Protein AF-A0AAD6V2Z7-F1 (afdb_monomer)

Radius of gyration: 28.0 Å; Cα contacts (8 Å, |Δi|>4): 271; chains: 1; bounding box: 60×26×87 Å

Mean predicted aligned error: 8.35 Å

Nearest PDB structures (foldseek):
  6t8m-assembly3_C  TM=5.974E-01  e=1.210E+00  Dictyostelium discoideum
  6t8m-assembly2_B  TM=5.665E-01  e=1.878E+00  Dictyostelium discoideum
  7yrs-assembly6_F  TM=4.239E-01  e=2.000E+00  Lacticaseibacillus rhamnosus
  7cz6-assembly1_C  TM=3.320E-01  e=7.326E-01  Omono River virus
  6p1g-assembly2_B  TM=2.484E-01  e=2.129E+00  Methylosinus trichosporium OB3b

Foldseek 3Di:
DPPQQDWDAPVQFAPVA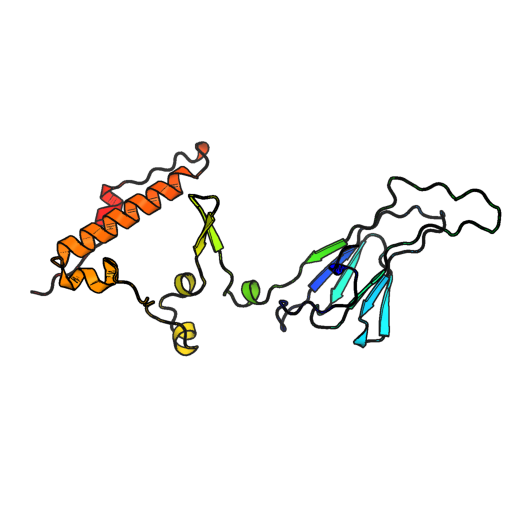WKKKFKAFDADPPQQKAFKWKDQPVVRDIDGRYGGDMDTHHSRGTIHMDHIGGHDADVPHDRRDDDPRGDIDMDMDGHGNCVVVVQDKDQQAADPPRDGPIDGVLNVCQCPPVVVVVVRDNDDDDPDDDLQPCVVVPDPPVVSVQVVLVVVLVVVVVRVVRDDVVVVDDDDSVVSSVVDDDDDDD

Solvent-accessible surface area (backbone atoms only — not comparable to full-atom values): 12364 Å² total; per-residue (Å²): 126,66,78,84,32,44,83,45,58,41,84,56,46,28,92,92,52,58,24,38,39,43,25,55,29,43,68,65,80,93,64,58,56,44,66,19,37,40,30,41,59,85,74,75,44,73,44,77,46,42,62,76,35,75,46,80,43,56,43,74,46,47,24,28,45,48,73,59,40,77,50,79,57,56,95,91,52,77,70,71,84,80,59,90,73,55,43,87,40,73,48,76,51,69,46,45,31,42,60,77,72,67,53,44,69,42,74,76,43,83,38,84,90,89,37,65,42,62,47,45,36,67,66,78,48,50,72,38,64,75,47,37,76,72,70,44,63,68,66,86,83,70,100,62,90,41,66,85,75,52,21,72,81,79,36,57,70,68,58,37,51,53,51,52,52,52,54,49,51,54,52,50,51,61,52,58,72,71,51,67,76,90,68,71,80,78,84,59,66,68,64,57,56,67,73,60,84,80,87,79,85,130

Sequence (202 aa):
MGFFGRAHTDDNDDPAHFSHMSANSDLPEGAGYTPGYFFILQLGVFIVLDRHTSINFSGLRRHGGTPPLCPPTADGSERPPLYKFAVRFVIIHYPPRRMMNGTARWSLAAMPNNRAFIFPPEVLHAGVTNRIEKGWPAKTVCKRATFVREGELMMDPGSQVTFLVRCLLLLCHFFMLQLPSAYEMRLDPDLFLQAFTMKLGG

Organism: NCBI:txid153505

Secondary structure (DSSP, 8-state):
--GGGSSB--TTB-TTS-EEEEE--B--TTTTPBPEEEEEGGGTEEEEE-TTEEEEE-TTS-EEEE--BPPPPPTTSPPPPPPTT-B--EEEE--BHHHHTT---EEEEEETTTEEEEE-HHHHTTT-HHHHHTT--SS---SS--TTTTGGGTS-HHHHHHHHHHHHHHHHHHHHTTS-GGG-----HHHHHHT-------

pLDDT: mean 89.52, std 9.04, range [41.84, 97.38]

Structure (mmCIF, N/CA/C/O backbone):
data_AF-A0AAD6V2Z7-F1
#
_entry.id   AF-A0AAD6V2Z7-F1
#
loop_
_atom_site.group_PDB
_atom_site.id
_atom_site.type_symbol
_atom_site.label_atom_id
_atom_site.label_alt_id
_atom_site.label_comp_id
_atom_site.label_asym_id
_atom_site.label_entity_id
_atom_site.label_seq_id
_atom_site.pdbx_PDB_ins_code
_atom_site.Cartn_x
_atom_site.Cartn_y
_atom_site.Cartn_z
_atom_site.occupancy
_atom_site.B_iso_or_equiv
_atom_site.auth_seq_id
_atom_site.auth_comp_id
_atom_site.auth_asym_id
_atom_site.auth_atom_id
_atom_site.pdbx_PDB_model_num
ATOM 1 N N . MET A 1 1 ? -12.762 8.694 20.026 1.00 54.44 1 MET A N 1
ATOM 2 C CA . MET A 1 1 ? -13.187 8.143 18.718 1.00 54.44 1 MET A CA 1
ATOM 3 C C . MET A 1 1 ? -13.033 9.232 17.672 1.00 54.44 1 MET A C 1
ATOM 5 O O . MET A 1 1 ? -13.589 10.305 17.865 1.00 54.44 1 MET A O 1
ATOM 9 N N . GLY A 1 2 ? -12.234 8.994 16.630 1.00 64.81 2 GLY A N 1
ATOM 10 C CA . GLY A 1 2 ? -12.127 9.902 15.483 1.00 64.81 2 GLY A CA 1
ATOM 11 C C . GLY A 1 2 ? -13.302 9.738 14.511 1.00 64.81 2 GLY A C 1
ATOM 12 O O . GLY A 1 2 ? -14.346 9.199 14.877 1.00 64.81 2 GLY A O 1
ATOM 13 N N . PHE A 1 3 ? -13.111 10.162 13.260 1.00 73.56 3 PHE A N 1
ATOM 14 C CA . PHE A 1 3 ? -14.090 10.031 12.170 1.00 73.56 3 PHE A CA 1
ATOM 15 C C . PHE A 1 3 ? -14.707 8.621 12.065 1.00 73.56 3 PHE A C 1
ATOM 17 O O . PHE A 1 3 ? -15.927 8.506 12.004 1.00 73.56 3 PHE A O 1
ATOM 24 N N . PHE A 1 4 ? -13.888 7.570 12.190 1.00 73.00 4 PHE A N 1
ATOM 25 C CA . PHE A 1 4 ? -14.287 6.154 12.104 1.00 73.00 4 PHE A CA 1
ATOM 26 C C . PHE A 1 4 ? -15.317 5.689 13.147 1.00 73.00 4 PHE A C 1
ATOM 28 O O . PHE A 1 4 ? -15.907 4.625 13.013 1.00 73.00 4 PHE A O 1
ATOM 35 N N . GLY A 1 5 ? -15.539 6.453 14.218 1.00 79.56 5 GLY A N 1
ATOM 36 C CA . GLY A 1 5 ? -16.582 6.129 15.191 1.00 79.56 5 GLY A CA 1
ATOM 37 C C . GLY A 1 5 ? -17.982 6.585 14.778 1.00 79.56 5 GLY A C 1
ATOM 38 O O . GLY A 1 5 ? -18.970 6.106 15.327 1.00 79.56 5 GLY A O 1
ATOM 39 N N . ARG A 1 6 ? -18.078 7.540 13.846 1.00 89.56 6 ARG A N 1
ATOM 40 C CA . ARG A 1 6 ? -19.342 8.161 13.431 1.00 89.56 6 ARG A CA 1
ATOM 41 C C . ARG A 1 6 ? -20.097 7.265 12.448 1.00 89.56 6 ARG A C 1
ATOM 43 O O . ARG A 1 6 ? -19.574 6.267 11.976 1.00 89.56 6 ARG A O 1
ATOM 50 N N . ALA A 1 7 ? -21.331 7.638 12.123 1.00 94.25 7 ALA A N 1
ATOM 51 C CA . ALA A 1 7 ? -22.103 6.977 11.075 1.00 94.25 7 ALA A CA 1
ATOM 52 C C . ALA A 1 7 ? -21.496 7.249 9.683 1.00 94.25 7 ALA A C 1
ATOM 54 O O . ALA A 1 7 ? -21.549 8.393 9.226 1.00 94.25 7 ALA A O 1
ATOM 55 N N . HIS A 1 8 ? -20.976 6.226 9.003 1.00 95.06 8 HIS A N 1
ATOM 56 C CA . HIS A 1 8 ? -20.317 6.336 7.693 1.00 95.06 8 HIS A CA 1
ATOM 57 C C . HIS A 1 8 ? -20.460 5.055 6.851 1.00 95.06 8 HIS A C 1
ATOM 59 O O . HIS A 1 8 ? -21.098 4.090 7.279 1.00 95.06 8 HIS A O 1
ATOM 65 N N . THR A 1 9 ? -19.915 5.098 5.636 1.00 95.25 9 THR A N 1
ATOM 66 C CA . THR A 1 9 ? -19.712 3.973 4.716 1.00 95.25 9 THR A CA 1
ATOM 67 C C . THR A 1 9 ? -18.239 3.930 4.319 1.00 95.25 9 THR A C 1
ATOM 69 O O . THR A 1 9 ? -17.609 4.976 4.141 1.00 95.25 9 THR A O 1
ATOM 72 N N . ASP A 1 10 ? -17.690 2.729 4.168 1.00 94.44 10 ASP A N 1
ATOM 73 C CA . ASP A 1 10 ? -16.323 2.524 3.693 1.00 94.44 10 ASP A CA 1
ATOM 74 C C . ASP A 1 10 ? -16.320 2.421 2.165 1.00 94.44 10 ASP A C 1
ATOM 76 O O . ASP A 1 10 ? -16.178 1.348 1.587 1.00 94.44 10 ASP A O 1
ATOM 80 N N . ASP A 1 11 ? -16.493 3.553 1.478 1.00 94.56 11 ASP A N 1
ATOM 81 C CA . ASP A 1 11 ? -16.712 3.613 0.017 1.00 94.56 11 ASP A CA 1
ATOM 82 C C . ASP A 1 11 ? -15.558 3.042 -0.835 1.00 94.56 11 ASP A C 1
ATOM 84 O O . ASP A 1 11 ? -15.667 2.889 -2.057 1.00 94.56 11 ASP A O 1
ATOM 88 N N . ASN A 1 12 ? -14.418 2.761 -0.204 1.00 94.06 12 ASN A N 1
ATOM 89 C CA . ASN A 1 12 ? -13.253 2.170 -0.846 1.00 94.06 12 ASN A CA 1
ATOM 90 C C . ASN A 1 12 ? -13.145 0.656 -0.652 1.00 94.06 12 ASN A C 1
ATOM 92 O O . ASN A 1 12 ? -12.226 0.079 -1.238 1.00 94.06 12 ASN A O 1
ATOM 96 N N . ASP A 1 13 ? -14.045 0.027 0.102 1.00 95.38 13 ASP A N 1
ATOM 97 C CA . ASP A 1 13 ? -14.103 -1.426 0.241 1.00 95.38 13 ASP A CA 1
ATOM 98 C C . ASP A 1 13 ? -14.494 -2.095 -1.080 1.00 95.38 13 ASP A C 1
ATOM 100 O O . ASP A 1 13 ? -15.213 -1.545 -1.922 1.00 95.38 13 ASP A O 1
ATOM 104 N N . ASP A 1 14 ? -13.976 -3.299 -1.287 1.00 95.00 14 ASP A N 1
ATOM 105 C CA . ASP A 1 14 ? -14.357 -4.134 -2.412 1.00 95.00 14 ASP A CA 1
ATOM 106 C C . ASP A 1 14 ? -15.759 -4.739 -2.198 1.00 95.00 14 ASP A C 1
ATOM 108 O O . ASP A 1 14 ? -16.006 -5.339 -1.151 1.00 95.00 14 ASP A O 1
ATOM 112 N N . PRO A 1 15 ? -16.681 -4.646 -3.176 1.00 94.06 15 PRO A N 1
ATOM 113 C CA . PRO A 1 15 ? -18.054 -5.125 -3.008 1.00 94.06 15 PRO A CA 1
ATOM 114 C C . PRO A 1 15 ? -18.184 -6.647 -2.886 1.00 94.06 15 PRO A C 1
ATOM 116 O O . PRO A 1 15 ? -19.235 -7.123 -2.461 1.00 94.06 15 PRO A O 1
ATOM 119 N N . ALA A 1 16 ? -17.157 -7.414 -3.264 1.00 94.44 16 ALA A N 1
ATOM 120 C CA . ALA A 1 16 ? -17.163 -8.869 -3.151 1.00 94.44 16 ALA A CA 1
ATOM 121 C C . ALA A 1 16 ? -16.566 -9.378 -1.826 1.00 94.44 16 ALA A C 1
ATOM 123 O O . ALA A 1 16 ? -16.468 -10.588 -1.632 1.00 94.44 16 ALA A O 1
ATOM 124 N N . HIS A 1 17 ? -16.162 -8.482 -0.919 1.00 93.94 17 HIS A N 1
ATOM 125 C CA . HIS A 1 17 ? -15.449 -8.833 0.306 1.00 93.94 17 HIS A CA 1
ATOM 126 C C . HIS A 1 17 ? -16.091 -8.202 1.546 1.00 93.94 17 HIS A C 1
ATOM 128 O O . HIS A 1 17 ? -16.833 -7.224 1.469 1.00 93.94 17 HIS A O 1
ATOM 134 N N . PHE A 1 18 ? -15.798 -8.781 2.711 1.00 96.00 18 PHE A N 1
ATOM 135 C CA . PHE A 1 18 ? -16.256 -8.272 3.999 1.00 96.00 18 PHE A CA 1
ATOM 136 C C . PHE A 1 18 ? -15.114 -7.614 4.766 1.00 96.00 18 PHE A C 1
ATOM 138 O O . PHE A 1 18 ? -13.972 -8.070 4.720 1.00 96.00 18 PHE A O 1
ATOM 145 N N . SER A 1 19 ? -15.467 -6.570 5.505 1.00 96.50 19 SER A N 1
ATOM 146 C CA . SER A 1 19 ? -14.643 -6.013 6.564 1.00 96.50 19 SER A CA 1
ATOM 147 C C . SER A 1 19 ? -14.792 -6.864 7.824 1.00 96.50 19 SER A C 1
ATOM 149 O O . SER A 1 19 ? -15.869 -7.383 8.137 1.00 96.50 19 SER A O 1
ATOM 151 N N . HIS A 1 20 ? -13.697 -7.007 8.561 1.00 96.75 20 HIS A N 1
ATOM 152 C CA . HIS A 1 20 ? -13.639 -7.757 9.809 1.00 96.75 20 HIS A CA 1
ATOM 153 C C . HIS A 1 20 ? -13.238 -6.840 10.958 1.00 96.75 20 HIS A C 1
ATOM 155 O O . HIS A 1 20 ? -12.234 -6.135 10.883 1.00 96.75 20 HIS A O 1
ATOM 161 N N . MET A 1 21 ? -14.019 -6.864 12.034 1.00 96.12 21 MET A N 1
ATOM 162 C CA . MET A 1 21 ? -13.709 -6.202 13.294 1.00 96.12 21 MET A CA 1
ATOM 163 C C . MET A 1 21 ? -13.353 -7.243 14.354 1.00 96.12 21 MET A C 1
ATOM 165 O O . MET A 1 21 ? -14.092 -8.205 14.569 1.00 96.12 21 MET A O 1
ATOM 169 N N . SER A 1 22 ? -12.255 -7.001 15.066 1.00 95.94 22 SER A N 1
ATOM 170 C CA . SER A 1 22 ? -11.912 -7.682 16.314 1.00 95.94 22 SER A CA 1
ATOM 171 C C . SER A 1 22 ? -11.909 -6.664 17.447 1.00 95.94 22 SER A C 1
ATOM 173 O O . SER A 1 22 ? -11.100 -5.734 17.442 1.00 95.94 22 SER A O 1
ATOM 175 N N . ALA A 1 23 ? -12.827 -6.806 18.400 1.00 94.25 23 ALA A N 1
ATOM 176 C CA . ALA A 1 23 ? -12.886 -5.985 19.599 1.00 94.25 23 ALA A CA 1
ATOM 177 C C . ALA A 1 23 ? -12.257 -6.736 20.775 1.00 94.25 23 ALA A C 1
ATOM 179 O O . ALA A 1 23 ? -12.639 -7.855 21.102 1.00 94.25 23 ALA A O 1
ATOM 180 N N . ASN A 1 24 ? -11.281 -6.102 21.415 1.00 92.50 24 ASN A N 1
ATOM 181 C CA . ASN A 1 24 ? -10.588 -6.617 22.594 1.00 92.50 24 ASN A CA 1
ATOM 182 C C . ASN A 1 24 ? -10.493 -5.497 23.631 1.00 92.50 24 ASN A C 1
ATOM 184 O O . ASN A 1 24 ? -9.408 -5.098 24.044 1.00 92.50 24 ASN A O 1
ATOM 188 N N . SER A 1 25 ? -11.649 -4.931 23.977 1.00 88.56 25 SER A N 1
ATOM 189 C CA . SER A 1 25 ? -11.747 -3.937 25.043 1.00 88.56 25 SER A CA 1
ATOM 190 C C . SER A 1 25 ? -11.404 -4.574 26.390 1.00 88.56 25 SER A C 1
ATOM 192 O O . SER A 1 25 ? -11.714 -5.740 26.633 1.00 88.56 25 SER A O 1
ATOM 194 N N . ASP A 1 26 ? -10.787 -3.790 27.266 1.00 90.94 26 ASP A N 1
ATOM 195 C CA . ASP A 1 26 ? -10.560 -4.154 28.658 1.00 90.94 26 ASP A CA 1
ATOM 196 C C . ASP A 1 26 ? -11.368 -3.191 29.521 1.00 90.94 26 ASP A C 1
ATOM 198 O O . ASP A 1 26 ? -10.994 -2.030 29.682 1.00 90.94 26 ASP A O 1
ATOM 202 N N . LEU A 1 27 ? -12.539 -3.638 29.974 1.00 90.56 27 LEU A N 1
ATOM 203 C CA . LEU A 1 27 ? -13.423 -2.865 30.839 1.00 90.56 27 LEU A CA 1
ATOM 204 C C . LEU A 1 27 ? -13.510 -3.573 32.196 1.00 90.56 27 LEU A C 1
ATOM 206 O O . LEU A 1 27 ? -13.628 -4.796 32.222 1.00 90.56 27 LEU A O 1
ATOM 210 N N . PRO A 1 28 ? -13.463 -2.840 33.322 1.00 88.00 28 PRO A N 1
ATOM 211 C CA . PRO A 1 28 ? -13.508 -3.461 34.638 1.00 88.00 28 PRO A CA 1
ATOM 212 C C . PRO A 1 28 ? -14.858 -4.148 34.872 1.00 88.00 28 PRO A C 1
ATOM 214 O O . PRO A 1 28 ? -15.911 -3.500 34.871 1.00 88.00 28 PRO A O 1
ATOM 217 N N . GLU A 1 29 ? -14.815 -5.458 35.098 1.00 84.94 29 GLU A N 1
ATOM 218 C CA . GLU A 1 29 ? -15.991 -6.261 35.425 1.00 84.94 29 GLU A CA 1
ATOM 219 C C . GLU A 1 29 ? -16.615 -5.799 36.749 1.00 84.94 29 GLU A C 1
ATOM 221 O O . GLU A 1 29 ? -15.920 -5.423 37.693 1.00 84.94 29 GLU A O 1
ATOM 226 N N . GLY A 1 30 ? -17.948 -5.780 36.817 1.00 83.38 30 GLY A N 1
ATOM 227 C CA . GLY A 1 30 ? -18.687 -5.394 38.026 1.00 83.38 30 GLY A CA 1
ATOM 228 C C . GLY A 1 30 ? -18.624 -3.906 38.402 1.00 83.38 30 GLY A C 1
ATOM 229 O O . GLY A 1 30 ? -19.367 -3.479 39.278 1.00 83.38 30 GLY A O 1
ATOM 230 N N . ALA A 1 31 ? -17.813 -3.089 37.722 1.00 85.12 31 ALA A N 1
ATOM 231 C CA . ALA A 1 31 ? -17.691 -1.659 38.013 1.00 85.12 31 ALA A CA 1
ATOM 232 C C . ALA A 1 31 ? -18.781 -0.790 37.361 1.00 85.12 31 ALA A C 1
ATOM 234 O O . ALA A 1 31 ? -18.766 0.422 37.539 1.00 85.12 31 ALA A O 1
ATOM 235 N N . GLY A 1 32 ? -19.708 -1.375 36.592 1.00 86.50 32 GLY A N 1
ATOM 236 C CA . GLY A 1 32 ? -20.843 -0.661 35.988 1.00 86.50 32 GLY A CA 1
ATOM 237 C C . GLY A 1 32 ? -20.527 0.114 34.702 1.00 86.50 32 GLY A C 1
ATOM 238 O O . GLY A 1 32 ? -21.277 1.016 34.330 1.00 86.50 32 GLY A O 1
ATOM 239 N N . TYR A 1 33 ? -19.417 -0.193 34.021 1.00 89.00 33 TYR A N 1
ATOM 240 C CA . TYR A 1 33 ? -19.110 0.409 32.720 1.00 89.00 33 TYR A CA 1
ATOM 241 C C . TYR A 1 33 ? -20.124 -0.058 31.673 1.00 89.00 33 TYR A C 1
ATOM 243 O O . TYR A 1 33 ? -20.412 -1.247 31.559 1.00 89.00 33 TYR A O 1
ATOM 251 N N . THR A 1 34 ? -20.636 0.875 30.870 1.00 90.62 34 THR A N 1
ATOM 252 C CA . THR A 1 34 ? -21.444 0.517 29.697 1.00 90.62 34 THR A CA 1
ATOM 253 C C . THR A 1 34 ? -20.498 0.150 28.552 1.00 90.62 34 THR A C 1
ATOM 255 O O . THR A 1 34 ? -19.588 0.937 28.264 1.00 90.62 34 THR A O 1
ATOM 258 N N . PRO A 1 35 ? -20.683 -0.997 27.876 1.00 91.94 35 PRO A N 1
ATOM 259 C CA . PRO A 1 35 ? -19.831 -1.387 26.760 1.00 91.94 35 PRO A CA 1
ATOM 260 C C . PRO A 1 35 ? -19.994 -0.438 25.568 1.00 91.94 35 PRO A C 1
ATOM 262 O O . PRO A 1 35 ? -20.949 0.335 25.464 1.00 91.94 35 PRO A O 1
ATOM 265 N N . GLY A 1 36 ? -19.042 -0.501 24.638 1.00 92.50 36 GLY A N 1
ATOM 266 C CA . GLY A 1 36 ? -19.229 0.123 23.333 1.00 92.50 36 GLY A CA 1
ATOM 267 C C . GLY A 1 36 ? -20.232 -0.675 22.502 1.00 92.50 36 GLY A C 1
ATOM 268 O O . GLY A 1 36 ? -20.343 -1.889 22.654 1.00 92.50 36 GLY A O 1
ATOM 269 N N . TYR A 1 37 ? -20.915 -0.011 21.578 1.00 94.44 37 TYR A N 1
ATOM 270 C CA . TYR A 1 37 ? -21.796 -0.675 20.621 1.00 94.44 37 TYR A CA 1
ATOM 271 C C . TYR A 1 37 ? -21.311 -0.425 19.196 1.00 94.44 37 TYR A C 1
ATOM 273 O O . TYR A 1 37 ? -20.772 0.644 18.886 1.00 94.44 37 TYR A O 1
ATOM 281 N N . PHE A 1 38 ? -21.509 -1.410 18.329 1.00 95.88 38 PHE A N 1
ATOM 282 C CA . PHE A 1 38 ? -21.341 -1.299 16.886 1.00 95.88 38 PHE A CA 1
ATOM 283 C C . PHE A 1 38 ? -22.698 -1.437 16.209 1.00 95.88 38 PHE A C 1
ATOM 285 O O . PHE A 1 38 ? -23.421 -2.386 16.475 1.00 95.88 38 PHE A O 1
ATOM 292 N N . PHE A 1 39 ? -23.054 -0.498 15.342 1.00 96.38 39 PHE A N 1
ATOM 293 C CA . PHE A 1 39 ? -24.367 -0.426 14.715 1.00 96.38 39 PHE A CA 1
ATOM 294 C C . PHE A 1 39 ? -24.253 -0.664 13.218 1.00 96.38 39 PHE A C 1
ATOM 296 O O . PHE A 1 39 ? -23.474 0.017 12.551 1.00 96.38 39 PHE A O 1
ATOM 303 N N . ILE A 1 40 ? -25.110 -1.531 12.677 1.00 96.31 40 ILE A N 1
ATOM 304 C CA . ILE A 1 40 ? -25.424 -1.558 11.246 1.00 96.31 40 ILE A CA 1
ATOM 305 C C . ILE A 1 40 ? -26.740 -0.804 11.068 1.00 96.31 40 ILE A C 1
ATOM 307 O O . ILE A 1 40 ? -27.831 -1.365 11.177 1.00 96.31 40 ILE A O 1
ATOM 311 N N . LEU A 1 41 ? -26.630 0.501 10.826 1.00 94.31 41 LEU A N 1
ATOM 312 C CA . LEU A 1 41 ? -27.736 1.455 10.950 1.00 94.31 41 LEU A CA 1
ATOM 313 C C . LEU A 1 41 ? -28.894 1.142 10.002 1.00 94.31 41 LEU A C 1
ATOM 315 O O . LEU A 1 41 ? -30.050 1.214 10.398 1.00 94.31 41 LEU A O 1
ATOM 319 N N . GLN A 1 42 ? -28.586 0.739 8.767 1.00 91.50 42 GLN A N 1
ATOM 320 C CA . GLN A 1 42 ? -29.600 0.375 7.767 1.00 91.50 42 GLN A CA 1
ATOM 321 C C . GLN A 1 42 ? -30.420 -0.860 8.151 1.00 91.50 42 GLN A C 1
ATOM 323 O O . GLN A 1 42 ? -31.524 -1.035 7.649 1.00 91.50 42 GLN A O 1
ATOM 328 N N . LEU A 1 43 ? -29.871 -1.725 9.002 1.00 93.75 43 LEU A N 1
ATOM 329 C CA . LEU A 1 43 ? -30.542 -2.933 9.467 1.00 93.75 43 LEU A CA 1
ATOM 330 C C . LEU A 1 43 ? -31.233 -2.738 10.820 1.00 93.75 43 LEU A C 1
ATOM 332 O O . LEU A 1 43 ? -31.934 -3.638 11.265 1.00 93.75 43 LEU A O 1
ATOM 336 N N . GLY A 1 44 ? -31.016 -1.602 11.493 1.00 94.88 44 GLY A N 1
ATOM 337 C CA . GLY A 1 44 ? -31.530 -1.372 12.843 1.00 94.88 44 GLY A CA 1
ATOM 338 C C . GLY A 1 44 ? -30.946 -2.318 13.899 1.00 94.88 44 GLY A C 1
ATOM 339 O O . GLY A 1 44 ? -31.531 -2.460 14.968 1.00 94.88 44 GLY A O 1
ATOM 340 N N . VAL A 1 45 ? -29.809 -2.967 13.618 1.00 95.69 45 VAL A N 1
ATOM 341 C CA . VAL A 1 45 ? -29.155 -3.904 14.546 1.00 95.69 45 VAL A CA 1
ATOM 342 C C . VAL A 1 45 ? -27.911 -3.286 15.166 1.00 95.69 45 VAL A C 1
ATOM 344 O O . VAL A 1 45 ? -27.196 -2.503 14.528 1.00 95.69 45 VAL A O 1
ATOM 347 N N . PHE A 1 46 ? -27.629 -3.686 16.402 1.00 95.75 46 PHE A N 1
ATOM 348 C CA . PHE A 1 46 ? -26.391 -3.356 17.089 1.00 95.75 46 PHE A CA 1
ATOM 349 C C . PHE A 1 46 ? -25.764 -4.594 17.721 1.00 95.75 46 PHE A C 1
ATOM 351 O O . PHE A 1 46 ? -26.446 -5.555 18.069 1.00 95.75 46 PHE A O 1
ATOM 358 N N . ILE A 1 47 ? -24.446 -4.551 17.847 1.00 95.62 47 ILE A N 1
ATOM 359 C CA . ILE A 1 47 ? -23.615 -5.577 18.450 1.00 95.62 47 ILE A CA 1
ATOM 360 C C . ILE A 1 47 ? -22.926 -4.945 19.656 1.00 95.62 47 ILE A C 1
ATOM 362 O O . ILE A 1 47 ? -22.358 -3.853 19.557 1.00 95.62 47 ILE A O 1
ATOM 366 N N . VAL A 1 48 ? -22.986 -5.627 20.796 1.00 94.88 48 VAL A N 1
ATOM 367 C CA . VAL A 1 48 ? -22.248 -5.241 22.001 1.00 94.88 48 VAL A CA 1
ATOM 368 C C . VAL A 1 48 ? -20.773 -5.573 21.793 1.00 94.88 48 VAL A C 1
ATOM 370 O O . VAL A 1 48 ? -20.436 -6.699 21.442 1.00 94.88 48 VAL A O 1
ATOM 373 N N . LEU A 1 49 ? -19.895 -4.586 21.963 1.00 93.50 49 LEU A N 1
ATOM 374 C CA . LEU A 1 49 ? -18.454 -4.750 21.793 1.00 93.50 49 LEU A CA 1
ATOM 375 C C . LEU A 1 49 ? -17.806 -5.109 23.126 1.00 93.50 49 LEU A C 1
ATOM 377 O O . LEU A 1 49 ? -17.333 -4.227 23.850 1.00 93.50 49 LEU A O 1
ATOM 381 N N . ASP A 1 50 ? -17.772 -6.404 23.411 1.00 87.75 50 ASP A N 1
ATOM 382 C CA . ASP A 1 50 ? -17.076 -6.970 24.563 1.00 87.75 50 ASP A CA 1
ATOM 383 C C . ASP A 1 50 ? -15.694 -7.525 24.171 1.00 87.75 50 ASP A C 1
ATOM 385 O O . ASP A 1 50 ? -15.324 -7.559 22.987 1.00 87.75 50 ASP A O 1
ATOM 389 N N . ARG A 1 51 ? -14.909 -7.954 25.160 1.00 88.44 51 ARG A N 1
ATOM 390 C CA . ARG A 1 51 ? -13.624 -8.619 24.956 1.00 88.44 51 ARG A CA 1
ATOM 391 C C . ARG A 1 51 ? -13.803 -9.852 24.056 1.00 88.44 51 ARG A C 1
ATOM 393 O O . ARG A 1 51 ? -14.700 -10.660 24.259 1.00 88.44 51 ARG A O 1
ATOM 400 N N . HIS A 1 52 ? -12.931 -9.991 23.057 1.00 91.25 52 HIS A N 1
ATOM 401 C CA . HIS A 1 52 ? -12.927 -11.081 22.073 1.00 91.25 52 HIS A CA 1
ATOM 402 C C . HIS A 1 52 ? -14.148 -11.138 21.139 1.00 91.25 52 HIS A C 1
ATOM 404 O O . HIS A 1 52 ? -14.420 -12.173 20.528 1.00 91.25 52 HIS A O 1
ATOM 410 N N . THR A 1 53 ? -14.859 -10.022 20.954 1.00 94.38 53 THR A N 1
ATOM 411 C CA . THR A 1 53 ? -15.949 -9.959 19.970 1.00 94.38 53 THR A CA 1
ATOM 412 C C . THR A 1 53 ? -15.379 -9.894 18.552 1.00 94.38 53 THR A C 1
ATOM 414 O O . THR A 1 53 ? -14.574 -9.016 18.237 1.00 94.38 53 THR A O 1
ATOM 417 N N . SER A 1 54 ? -15.830 -10.790 17.671 1.00 96.12 54 SER A N 1
ATOM 418 C CA . SER A 1 54 ? -15.427 -10.829 16.264 1.00 96.12 54 SER A CA 1
ATOM 419 C C . SER A 1 54 ? -16.627 -10.665 15.335 1.00 96.12 54 SER A C 1
ATOM 421 O O . SER A 1 54 ? -17.631 -11.355 15.487 1.00 96.12 54 SER A O 1
ATOM 423 N N . ILE A 1 55 ? -16.536 -9.737 14.380 1.00 95.81 55 ILE A N 1
ATOM 424 C CA . ILE A 1 55 ? -17.662 -9.334 13.531 1.00 95.81 55 ILE A CA 1
ATOM 425 C C . ILE A 1 55 ? -17.192 -9.260 12.081 1.00 95.81 55 ILE A C 1
ATOM 427 O O . ILE A 1 55 ? -16.299 -8.481 11.763 1.00 95.81 55 ILE A O 1
ATOM 431 N N . ASN A 1 56 ? -17.831 -10.022 11.195 1.00 96.75 56 ASN A N 1
ATOM 432 C CA . ASN A 1 56 ? -17.724 -9.823 9.751 1.00 96.75 56 ASN A CA 1
ATOM 433 C C . ASN A 1 56 ? -18.924 -9.003 9.281 1.00 96.75 56 ASN A C 1
ATOM 435 O O . ASN A 1 56 ? -20.067 -9.334 9.600 1.00 96.75 56 ASN A O 1
ATOM 439 N N . PHE A 1 57 ? -18.678 -7.930 8.539 1.00 95.50 57 PHE A N 1
ATOM 440 C CA . PHE A 1 57 ? -19.726 -7.051 8.038 1.00 95.50 57 PHE A CA 1
ATOM 441 C C . PHE A 1 57 ? -19.318 -6.413 6.710 1.00 95.50 57 PHE A C 1
ATOM 443 O O . PHE A 1 57 ? -18.152 -6.374 6.332 1.00 95.50 57 PHE A O 1
ATOM 450 N N . SER A 1 58 ? -20.297 -5.904 5.972 1.00 95.19 58 SER A N 1
ATOM 451 C CA . SER A 1 58 ? -20.037 -5.128 4.759 1.00 95.19 58 SER A CA 1
ATOM 452 C C . SER A 1 58 ? -19.773 -3.670 5.139 1.00 95.19 58 SER A C 1
ATOM 454 O O . SER A 1 58 ? -20.718 -2.992 5.546 1.00 95.19 58 SER A O 1
ATOM 456 N N . GLY A 1 59 ? -18.552 -3.162 4.930 1.00 94.75 59 GLY A N 1
ATOM 457 C CA . GLY A 1 59 ? -18.215 -1.742 5.137 1.00 94.75 59 GLY A CA 1
ATOM 458 C C . GLY A 1 59 ? -19.022 -0.786 4.245 1.00 94.75 59 GLY A C 1
ATOM 459 O O . GLY A 1 59 ? -19.294 0.355 4.614 1.00 94.75 59 GLY A O 1
ATOM 460 N N . LEU A 1 60 ? -19.544 -1.293 3.121 1.00 95.38 60 LEU A N 1
ATOM 461 C CA . LEU A 1 60 ? -20.444 -0.563 2.217 1.00 95.38 60 LEU A CA 1
ATOM 462 C C . LEU A 1 60 ? -21.849 -0.299 2.790 1.00 95.38 60 LEU A C 1
ATOM 464 O O . LEU A 1 60 ? -22.624 0.453 2.199 1.00 95.38 60 LEU A O 1
ATOM 468 N N . ARG A 1 61 ? -22.216 -0.912 3.923 1.00 94.50 61 ARG A N 1
ATOM 469 C CA . ARG A 1 61 ? -23.470 -0.598 4.624 1.00 94.50 61 ARG A CA 1
ATOM 470 C C . ARG A 1 61 ? -23.216 0.499 5.634 1.00 94.50 61 ARG A C 1
ATOM 472 O O .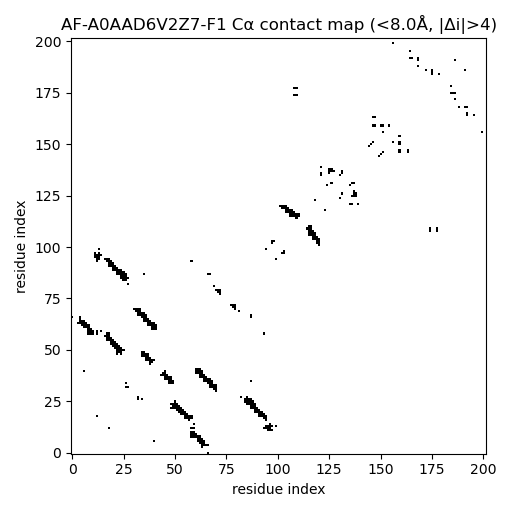 ARG A 1 61 ? -22.194 0.480 6.311 1.00 94.50 61 ARG A O 1
ATOM 479 N N . ARG A 1 62 ? -24.166 1.422 5.791 1.00 95.81 62 ARG A N 1
ATOM 480 C CA . ARG A 1 62 ? -23.993 2.528 6.739 1.00 95.81 62 ARG A CA 1
ATOM 481 C C . ARG A 1 62 ? -23.892 1.984 8.163 1.00 95.81 62 ARG A C 1
ATOM 483 O O . ARG A 1 62 ? -24.834 1.357 8.653 1.00 95.81 62 ARG A O 1
ATOM 490 N N . HIS A 1 63 ? -22.773 2.249 8.821 1.00 95.94 63 HIS A N 1
ATOM 491 C CA . HIS A 1 63 ? -22.455 1.714 10.138 1.00 95.94 63 HIS A CA 1
ATOM 492 C C . HIS A 1 63 ? -21.744 2.757 11.006 1.00 95.94 63 HIS A C 1
ATOM 494 O O . HIS A 1 63 ? -21.376 3.833 10.538 1.00 95.94 63 HIS A O 1
ATOM 500 N N . GLY A 1 64 ? -21.605 2.474 12.297 1.00 95.00 64 GLY A N 1
ATOM 501 C CA . GLY A 1 64 ? -20.938 3.361 13.250 1.00 95.00 64 GLY A CA 1
ATOM 502 C C . GLY A 1 64 ? -20.857 2.730 14.632 1.00 95.00 64 GLY A C 1
ATOM 503 O O . GLY A 1 64 ? -21.233 1.574 14.813 1.00 95.00 64 GLY A O 1
ATOM 504 N N . GLY A 1 65 ? -20.384 3.470 15.630 1.00 93.38 65 GLY A N 1
ATOM 505 C CA . GLY A 1 65 ? -20.319 2.933 16.982 1.00 93.38 65 GLY A CA 1
ATOM 506 C C . GLY A 1 65 ? -20.354 3.980 18.077 1.00 93.38 65 GLY A C 1
ATOM 507 O O . GLY A 1 65 ? -20.093 5.159 17.861 1.00 93.38 65 GLY A O 1
ATOM 508 N N . THR A 1 66 ? -20.614 3.525 19.293 1.00 91.94 66 THR A N 1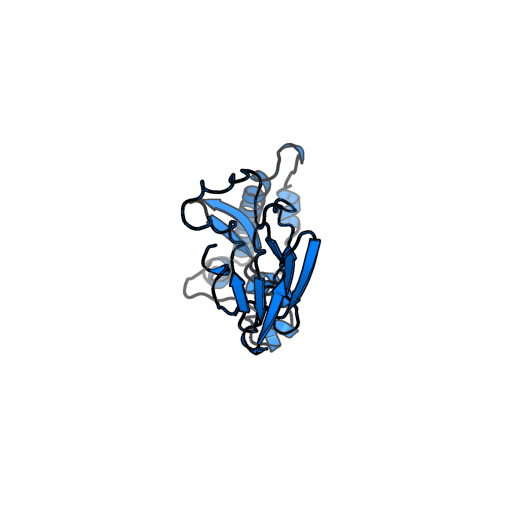
ATOM 509 C CA . THR A 1 66 ? -20.502 4.346 20.500 1.00 91.94 66 THR A CA 1
ATOM 510 C C . THR A 1 66 ? -19.269 3.930 21.297 1.00 91.94 66 THR A C 1
ATOM 512 O O . THR A 1 66 ? -18.882 2.755 21.282 1.00 91.94 66 THR A O 1
ATOM 515 N N . PRO A 1 67 ? -18.581 4.868 21.966 1.00 90.31 67 PRO A N 1
ATOM 516 C CA . PRO A 1 67 ? -17.557 4.497 22.934 1.00 90.31 67 PRO A CA 1
ATOM 517 C C . PRO A 1 67 ? -18.198 3.770 24.132 1.00 90.31 67 PRO A C 1
ATOM 519 O O . PRO A 1 67 ? -19.397 3.942 24.362 1.00 90.31 67 PRO A O 1
ATOM 522 N N . PRO A 1 68 ? -17.420 2.993 24.906 1.00 90.56 68 PRO A N 1
ATOM 523 C CA . PRO A 1 68 ? -17.855 2.611 26.243 1.00 90.56 68 PRO A CA 1
ATOM 524 C C . PRO A 1 68 ? -18.067 3.869 27.094 1.00 90.56 68 PRO A C 1
ATOM 526 O O . PRO A 1 68 ? -17.385 4.882 26.895 1.00 90.56 68 PRO A O 1
ATOM 529 N N . LEU A 1 69 ? -19.004 3.809 28.035 1.00 88.88 69 LEU A N 1
ATOM 530 C CA . LEU A 1 69 ? -19.305 4.910 28.949 1.00 88.88 69 LEU A CA 1
ATOM 531 C C . LEU A 1 69 ? -18.900 4.522 30.367 1.00 88.88 69 LEU A C 1
ATOM 533 O O . LEU A 1 69 ? -19.114 3.386 30.796 1.00 88.88 69 LEU A O 1
ATOM 537 N N . CYS A 1 70 ? -18.310 5.474 31.091 1.00 86.56 70 CYS A N 1
ATOM 538 C CA . CYS A 1 70 ? -18.059 5.286 32.512 1.00 86.56 70 CYS A CA 1
ATOM 539 C C . CYS A 1 70 ? -19.392 5.177 33.271 1.00 86.56 70 CYS A C 1
ATOM 541 O O . CYS A 1 70 ? -20.392 5.744 32.817 1.00 86.56 70 CYS A O 1
ATOM 543 N N . PRO A 1 71 ? -19.403 4.492 34.425 1.00 84.31 71 PRO A N 1
ATOM 544 C CA . PRO A 1 71 ? -20.598 4.385 35.246 1.00 84.31 71 PRO A CA 1
ATOM 545 C C . PRO A 1 71 ? -21.094 5.788 35.629 1.00 84.31 71 PRO A C 1
ATOM 547 O O . PRO A 1 71 ? -20.265 6.682 35.855 1.00 84.31 71 PRO A O 1
ATOM 550 N N . PRO A 1 72 ? -22.417 6.010 35.678 1.00 76.62 72 PRO A N 1
ATOM 551 C CA . PRO A 1 72 ? -22.962 7.289 36.100 1.00 76.62 72 PRO A CA 1
ATOM 552 C C . PRO A 1 72 ? -22.583 7.557 37.559 1.00 76.62 72 PRO A C 1
ATOM 554 O O . PRO A 1 72 ? -22.575 6.652 38.393 1.00 76.62 72 PRO A O 1
ATOM 557 N N . THR A 1 73 ? -22.289 8.813 37.877 1.00 71.62 73 THR A N 1
ATOM 558 C CA . THR A 1 73 ? -22.249 9.260 39.269 1.00 71.62 73 THR A CA 1
ATOM 559 C C . THR A 1 73 ? -23.697 9.304 39.762 1.00 71.62 73 THR A C 1
ATOM 561 O O . THR A 1 73 ? -24.508 9.991 39.144 1.00 71.62 73 THR A O 1
ATOM 564 N N . ALA A 1 74 ? -24.056 8.568 40.818 1.00 63.81 74 ALA A N 1
ATOM 565 C CA . ALA A 1 74 ? -25.380 8.726 41.427 1.00 63.81 74 ALA A CA 1
ATOM 566 C C . ALA A 1 74 ? -25.501 10.145 42.012 1.00 63.81 74 ALA A C 1
ATOM 568 O O . ALA A 1 74 ? -24.492 10.688 42.471 1.00 63.81 74 ALA A O 1
ATOM 569 N N . ASP A 1 75 ? -26.695 10.743 41.988 1.00 58.88 75 ASP A N 1
ATOM 570 C CA . ASP A 1 75 ? -26.926 12.129 42.421 1.00 58.88 75 ASP A CA 1
ATOM 571 C C . ASP A 1 75 ? -26.319 12.399 43.812 1.00 58.88 75 ASP A C 1
ATOM 573 O O . ASP A 1 75 ? -26.765 11.862 44.824 1.00 58.88 75 ASP A O 1
ATOM 577 N N . GLY A 1 76 ? -25.255 13.211 43.851 1.00 59.00 76 GLY A N 1
ATOM 578 C CA . GLY A 1 76 ? -24.540 13.595 45.076 1.00 59.00 76 GLY A CA 1
ATOM 579 C C . GLY A 1 76 ? -23.452 12.630 45.571 1.00 59.00 76 GLY A C 1
ATOM 580 O O . GLY A 1 76 ? -22.794 12.936 46.562 1.00 59.00 76 GLY A O 1
ATOM 581 N N . SER A 1 77 ? -23.225 11.496 44.901 1.00 60.66 77 SER A N 1
ATOM 582 C CA . SER A 1 77 ? -22.138 10.561 45.233 1.00 60.66 77 SER A CA 1
ATOM 583 C C . SER A 1 77 ? -20.793 10.973 44.622 1.00 60.66 77 SER A C 1
ATOM 585 O O . SER A 1 77 ? -20.726 11.694 43.626 1.00 60.66 77 SER A O 1
ATOM 587 N N . GLU A 1 78 ? -19.698 10.518 45.228 1.00 64.31 78 GLU A N 1
ATOM 588 C CA . GLU A 1 78 ? -18.354 10.681 44.674 1.00 64.31 78 GLU A CA 1
ATOM 589 C C . GLU A 1 78 ? -18.233 9.888 43.358 1.00 64.31 78 GLU A C 1
ATOM 591 O O . GLU A 1 78 ? -18.781 8.790 43.228 1.00 64.31 78 GLU A O 1
ATOM 596 N N . ARG A 1 79 ? -17.551 10.448 42.348 1.00 65.75 79 ARG A N 1
ATOM 597 C CA . ARG A 1 79 ? -17.408 9.796 41.035 1.00 65.75 79 ARG A CA 1
ATOM 598 C C . ARG A 1 79 ? -16.756 8.416 41.221 1.00 65.75 79 ARG A C 1
ATOM 600 O O . ARG A 1 79 ? -15.695 8.358 41.844 1.00 65.75 79 ARG A O 1
ATOM 607 N N . PRO A 1 80 ? -17.316 7.330 40.651 1.00 68.31 80 PRO A N 1
ATOM 608 C CA . PRO A 1 80 ? -16.708 6.011 40.770 1.00 68.31 80 PRO A CA 1
ATOM 609 C C . PRO A 1 80 ? -15.266 6.025 40.237 1.00 68.31 80 PRO A C 1
ATOM 611 O O . PRO A 1 80 ? -14.963 6.781 39.302 1.00 68.31 80 PRO A O 1
ATOM 614 N N . PRO A 1 81 ? -14.364 5.208 40.815 1.00 71.88 81 PRO A N 1
ATOM 615 C CA . PRO A 1 81 ? -12.960 5.207 40.438 1.00 71.88 81 PRO A CA 1
ATOM 616 C C . PRO A 1 81 ? -12.807 4.929 38.939 1.00 71.88 81 PRO A C 1
ATOM 618 O O . PRO A 1 81 ? -13.291 3.932 38.398 1.00 71.88 81 PRO A O 1
ATOM 621 N N . LEU A 1 82 ? -12.128 5.844 38.247 1.00 81.31 82 LEU A N 1
ATOM 622 C CA . LEU A 1 82 ? -11.744 5.641 36.858 1.00 81.31 82 LEU A CA 1
ATOM 623 C C . LEU A 1 82 ? -10.537 4.711 36.819 1.00 81.31 82 LEU A C 1
ATOM 625 O O . LEU A 1 82 ? -9.463 5.032 37.333 1.00 81.31 82 LEU A O 1
ATOM 629 N N . TYR A 1 83 ? -10.705 3.566 36.175 1.00 85.25 83 TYR A N 1
ATOM 630 C CA . TYR A 1 83 ? -9.628 2.605 36.020 1.00 85.25 83 TYR A CA 1
ATOM 631 C C . TYR A 1 83 ? -8.763 3.027 34.838 1.00 85.25 83 TYR A C 1
ATOM 633 O O . TYR A 1 83 ? -9.240 3.121 33.711 1.00 85.25 83 TYR A O 1
ATOM 641 N N . LYS A 1 84 ? -7.472 3.277 35.081 1.00 85.94 84 LYS A N 1
ATOM 642 C CA . LYS A 1 84 ? -6.533 3.725 34.034 1.00 85.94 84 LYS A CA 1
ATOM 643 C C . LYS A 1 84 ? -6.374 2.718 32.889 1.00 85.94 84 LYS A C 1
ATOM 645 O O . LYS A 1 84 ? -6.010 3.119 31.790 1.00 85.94 84 LYS A O 1
ATOM 650 N N . PHE A 1 85 ? -6.632 1.437 33.153 1.00 88.44 85 PHE A N 1
ATOM 651 C CA . PHE A 1 85 ? -6.588 0.374 32.150 1.00 88.44 85 PHE A CA 1
ATOM 652 C C . PHE A 1 85 ? -7.899 0.225 31.364 1.00 88.44 85 PHE A C 1
ATOM 654 O O . PHE A 1 85 ? -7.919 -0.531 30.401 1.00 88.44 85 PHE A O 1
ATOM 661 N N . ALA A 1 86 ? -8.979 0.924 31.745 1.00 89.56 86 ALA A N 1
ATOM 662 C CA . ALA A 1 86 ? -10.261 0.810 31.061 1.00 89.56 86 ALA A CA 1
ATOM 663 C C . ALA A 1 86 ? -10.157 1.385 29.639 1.00 89.56 86 ALA A C 1
ATOM 665 O O . ALA A 1 86 ? -10.168 2.605 29.446 1.00 89.56 86 ALA A O 1
ATOM 666 N N . VAL A 1 87 ? -10.049 0.513 28.636 1.00 89.25 87 VAL A N 1
ATOM 667 C CA . VAL A 1 87 ? -9.816 0.899 27.241 1.00 89.25 87 VAL A CA 1
ATOM 668 C C . VAL A 1 87 ? -10.742 0.159 26.288 1.00 89.25 87 VAL A C 1
ATOM 670 O O . VAL A 1 87 ? -11.037 -1.023 26.444 1.00 89.25 87 VAL A O 1
ATOM 673 N N . ARG A 1 88 ? -11.149 0.854 25.223 1.00 88.88 88 ARG A N 1
ATOM 674 C CA . ARG A 1 88 ? -11.690 0.210 24.025 1.00 88.88 88 ARG A CA 1
ATOM 675 C C . ARG A 1 88 ? -10.566 0.022 23.024 1.00 88.88 88 ARG A C 1
ATOM 677 O O . ARG A 1 88 ? -9.972 1.006 22.585 1.00 88.88 88 ARG A O 1
ATOM 684 N N . PHE A 1 89 ? -10.365 -1.215 22.594 1.00 90.62 89 PHE A N 1
ATOM 685 C CA . PHE A 1 89 ? -9.438 -1.545 21.523 1.00 90.62 89 PHE A CA 1
ATOM 686 C C . PHE A 1 89 ? -10.166 -2.346 20.447 1.00 90.62 89 PHE A C 1
ATOM 688 O O . PHE A 1 89 ? -10.776 -3.377 20.726 1.00 90.62 89 PHE A O 1
ATOM 695 N N . VAL A 1 90 ? -10.144 -1.833 19.217 1.00 92.50 90 VAL A N 1
ATOM 696 C CA . VAL A 1 90 ? -10.735 -2.487 18.047 1.00 92.50 90 VAL A CA 1
ATOM 697 C C . VAL A 1 90 ? -9.723 -2.488 16.910 1.00 92.50 90 VAL A C 1
ATOM 699 O O . VAL A 1 90 ? -9.077 -1.472 16.657 1.00 92.50 90 VAL A O 1
ATOM 702 N N . ILE A 1 91 ? -9.605 -3.619 16.223 1.00 94.00 91 ILE A N 1
ATOM 703 C CA . ILE A 1 91 ? -8.823 -3.773 14.996 1.00 94.00 91 ILE A CA 1
ATOM 704 C C . ILE A 1 91 ? -9.809 -3.979 13.851 1.00 94.00 91 ILE A C 1
ATOM 706 O O . ILE A 1 91 ? -10.709 -4.811 13.970 1.00 94.00 91 ILE A O 1
ATOM 710 N N . ILE A 1 92 ? -9.630 -3.230 12.762 1.00 94.62 92 ILE A N 1
ATOM 711 C CA . ILE A 1 92 ? -10.421 -3.362 11.536 1.00 94.62 92 ILE A CA 1
ATOM 712 C C . ILE A 1 92 ? -9.515 -3.859 10.416 1.00 94.62 92 ILE A C 1
ATOM 714 O O . ILE A 1 92 ? -8.560 -3.179 10.041 1.00 94.62 92 ILE A O 1
ATOM 718 N N . HIS A 1 93 ? -9.844 -5.023 9.868 1.00 95.62 93 HIS A N 1
ATOM 719 C CA . HIS A 1 93 ? -9.287 -5.521 8.619 1.00 95.62 93 HIS A CA 1
ATOM 720 C C . HIS A 1 93 ? -10.304 -5.229 7.525 1.00 95.62 93 HIS A C 1
ATOM 722 O O . HIS A 1 93 ? -11.325 -5.907 7.426 1.00 95.62 93 HIS A O 1
ATOM 728 N N . TYR A 1 94 ? -10.047 -4.191 6.739 1.00 94.25 94 TYR A N 1
ATOM 729 C CA . TYR A 1 94 ? -10.899 -3.824 5.616 1.00 94.25 94 TYR A CA 1
ATOM 730 C C . TYR A 1 94 ? -10.272 -4.305 4.299 1.00 94.25 94 TYR A C 1
ATOM 732 O O . TYR A 1 94 ? -9.043 -4.439 4.235 1.00 94.25 94 TYR A O 1
ATOM 740 N N . PRO A 1 95 ? -11.075 -4.599 3.260 1.00 94.00 95 PRO A N 1
ATOM 741 C CA . PRO A 1 95 ? -10.589 -5.033 1.955 1.00 94.00 95 PRO A CA 1
ATOM 742 C C . PRO A 1 95 ? -10.622 -3.884 0.927 1.00 94.00 95 PRO A C 1
ATOM 744 O O . PRO A 1 95 ? -11.574 -3.795 0.148 1.00 94.00 95 PRO A O 1
ATOM 747 N N . PRO A 1 96 ? -9.599 -3.006 0.837 1.00 94.06 96 PRO A N 1
ATOM 748 C CA . PRO A 1 96 ? -9.589 -1.949 -0.165 1.00 94.06 96 PRO A CA 1
ATOM 749 C C . PRO A 1 96 ? -9.765 -2.509 -1.576 1.00 94.06 96 PRO A C 1
ATOM 751 O O . PRO A 1 96 ? -8.947 -3.303 -2.045 1.00 94.06 96 PRO A O 1
ATOM 754 N N . ARG A 1 97 ? -10.748 -1.995 -2.313 1.00 93.62 97 ARG A N 1
ATOM 755 C CA . ARG A 1 97 ? -11.042 -2.342 -3.711 1.00 93.62 97 ARG A CA 1
ATOM 756 C C . ARG A 1 97 ? -9.800 -2.391 -4.589 1.00 93.62 97 ARG A C 1
ATOM 758 O O . ARG A 1 97 ? -9.646 -3.301 -5.394 1.00 93.62 97 ARG A O 1
ATOM 765 N N . ARG A 1 98 ? -8.886 -1.425 -4.437 1.00 91.06 98 ARG A N 1
ATOM 766 C CA . ARG A 1 98 ? -7.646 -1.382 -5.232 1.00 91.06 98 ARG A CA 1
ATOM 767 C C . ARG A 1 98 ? -6.682 -2.523 -4.906 1.00 91.06 98 ARG A C 1
ATOM 769 O O . ARG A 1 98 ? -5.978 -2.979 -5.799 1.00 91.06 98 ARG A O 1
ATOM 776 N N . MET A 1 99 ? -6.630 -2.975 -3.656 1.00 90.88 99 MET A N 1
ATOM 777 C CA . MET A 1 99 ? -5.820 -4.137 -3.280 1.00 90.88 99 MET A CA 1
ATOM 778 C C . MET A 1 99 ? -6.463 -5.421 -3.800 1.00 90.88 99 MET A C 1
ATOM 780 O O . MET A 1 99 ? -5.781 -6.213 -4.443 1.00 90.88 99 MET A O 1
ATOM 784 N N . MET A 1 100 ? -7.780 -5.566 -3.631 1.00 91.50 100 MET A N 1
ATOM 785 C CA . MET A 1 100 ? -8.508 -6.774 -4.034 1.00 91.50 100 MET A CA 1
ATOM 786 C C . MET A 1 100 ? -8.560 -6.972 -5.551 1.00 91.50 100 MET A C 1
ATOM 788 O O . MET A 1 100 ? -8.433 -8.090 -6.040 1.00 91.50 100 MET A O 1
ATOM 792 N N . ASN A 1 101 ? -8.679 -5.892 -6.327 1.00 87.56 101 ASN A N 1
ATOM 793 C CA . ASN A 1 101 ? -8.720 -5.968 -7.790 1.00 87.56 101 ASN A CA 1
ATOM 794 C C . ASN A 1 101 ? -7.328 -5.918 -8.462 1.00 87.56 101 ASN A C 1
ATOM 796 O O . ASN A 1 101 ? -7.240 -5.813 -9.695 1.00 87.56 101 ASN A O 1
ATOM 800 N N . GLY A 1 102 ? -6.249 -5.930 -7.670 1.00 87.06 102 GLY A N 1
ATOM 801 C CA . GLY A 1 102 ? -4.863 -5.895 -8.139 1.00 87.06 102 GLY A CA 1
ATOM 802 C C . GLY A 1 102 ? -4.411 -4.566 -8.755 1.00 87.06 102 GLY A C 1
ATOM 803 O O . GLY A 1 102 ? -3.414 -4.548 -9.466 1.00 87.06 102 GLY A O 1
ATOM 804 N N . THR A 1 103 ? -5.121 -3.455 -8.535 1.00 89.12 103 THR A N 1
ATOM 805 C CA . THR A 1 103 ? -4.755 -2.118 -9.057 1.00 89.12 103 THR A CA 1
ATOM 806 C C . THR A 1 103 ? -4.093 -1.207 -8.016 1.00 89.12 103 THR A C 1
ATOM 808 O O . THR A 1 103 ? -3.986 0.009 -8.204 1.00 89.12 103 THR A O 1
ATOM 811 N N . ALA A 1 104 ? -3.659 -1.777 -6.892 1.00 91.69 104 ALA A N 1
ATOM 812 C CA . ALA A 1 104 ? -2.943 -1.055 -5.857 1.00 91.69 104 ALA A CA 1
ATOM 813 C C . ALA A 1 104 ? -1.591 -0.556 -6.373 1.00 91.69 104 ALA A C 1
ATOM 815 O O . ALA A 1 104 ? -0.968 -1.143 -7.254 1.00 91.69 104 ALA A O 1
ATOM 816 N N . ARG A 1 105 ? -1.142 0.554 -5.791 1.00 92.75 105 ARG A N 1
ATOM 817 C CA . ARG A 1 105 ? 0.175 1.129 -6.050 1.00 92.75 105 ARG A CA 1
ATOM 818 C C . ARG A 1 105 ? 1.166 0.565 -5.048 1.00 92.75 105 ARG A C 1
ATOM 820 O O . ARG A 1 105 ? 0.832 0.477 -3.869 1.00 92.75 105 ARG A O 1
ATOM 827 N N . TRP A 1 106 ? 2.352 0.191 -5.510 1.00 91.88 106 TRP A N 1
ATOM 828 C CA . TRP A 1 106 ? 3.384 -0.390 -4.654 1.00 91.88 106 TRP A CA 1
ATOM 829 C C . TRP A 1 106 ? 4.513 0.617 -4.481 1.00 91.88 106 TRP A C 1
ATOM 831 O O . TRP A 1 106 ? 5.104 1.056 -5.466 1.00 91.88 106 TRP A O 1
ATOM 841 N N . SER A 1 107 ? 4.802 1.003 -3.242 1.00 94.25 107 SER A N 1
ATOM 842 C CA . SER A 1 107 ? 5.987 1.804 -2.927 1.00 94.25 107 SER A CA 1
ATOM 843 C C . SER A 1 107 ? 7.200 0.880 -2.930 1.00 94.25 107 SER A C 1
ATOM 845 O O . SER A 1 107 ? 7.333 0.054 -2.034 1.00 94.25 107 SER A O 1
ATOM 847 N N . LEU A 1 108 ? 8.045 0.990 -3.954 1.00 93.50 108 LEU A N 1
ATOM 848 C CA . LEU A 1 108 ? 9.190 0.100 -4.143 1.00 93.50 108 LEU A CA 1
ATOM 849 C C . LEU A 1 108 ? 10.417 0.564 -3.354 1.00 93.50 108 LEU A C 1
ATOM 851 O O . LEU A 1 108 ? 11.059 -0.231 -2.682 1.00 93.50 108 LEU A O 1
ATOM 855 N N . ALA A 1 109 ? 10.760 1.845 -3.477 1.00 95.12 109 ALA A N 1
ATOM 856 C CA . ALA A 1 109 ? 12.000 2.406 -2.952 1.00 95.12 109 ALA A CA 1
ATOM 857 C C . ALA A 1 109 ? 11.814 3.883 -2.592 1.00 95.12 109 ALA A C 1
ATOM 859 O O . ALA A 1 109 ? 10.867 4.530 -3.046 1.00 95.12 109 ALA A O 1
ATOM 860 N N . ALA A 1 110 ? 12.719 4.439 -1.797 1.00 95.88 110 ALA A N 1
ATOM 861 C CA . ALA A 1 110 ? 12.778 5.868 -1.537 1.00 95.88 110 ALA A CA 1
ATOM 862 C C . ALA A 1 110 ? 13.356 6.626 -2.744 1.00 95.88 110 ALA A C 1
ATOM 864 O O . ALA A 1 110 ? 14.231 6.143 -3.461 1.00 95.88 110 ALA A O 1
ATOM 865 N N . MET 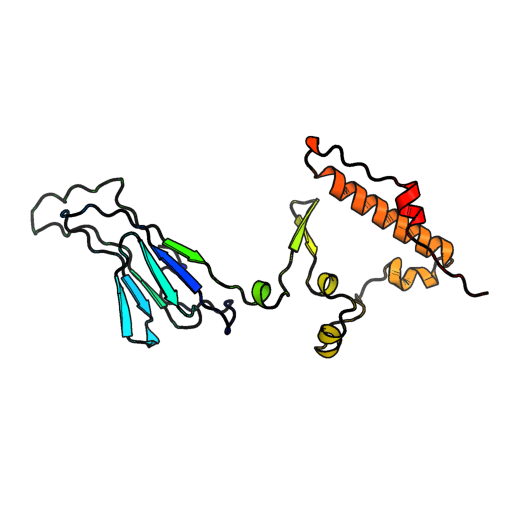A 1 111 ? 12.867 7.845 -2.941 1.00 95.38 111 MET A N 1
ATOM 866 C CA . MET A 1 111 ? 13.325 8.828 -3.917 1.00 95.38 111 MET A CA 1
ATOM 867 C C . MET A 1 111 ? 13.723 10.121 -3.191 1.00 95.38 111 MET A C 1
ATOM 869 O O . MET A 1 111 ? 13.210 10.395 -2.098 1.00 95.38 111 MET A O 1
ATOM 873 N N . PRO A 1 112 ? 14.581 10.963 -3.801 1.00 94.44 112 PRO A N 1
ATOM 874 C CA . PRO A 1 112 ? 14.902 12.280 -3.262 1.00 94.44 112 PRO A CA 1
ATOM 875 C C . PRO A 1 112 ? 13.650 13.104 -2.928 1.00 94.44 112 PRO A C 1
ATOM 877 O O . PRO A 1 112 ? 12.589 12.936 -3.537 1.00 94.44 112 PRO A O 1
ATOM 880 N N . ASN A 1 113 ? 13.793 14.038 -1.986 1.00 94.25 113 ASN A N 1
ATOM 881 C CA . ASN A 1 113 ? 12.712 14.906 -1.502 1.00 94.25 113 ASN A CA 1
ATOM 882 C C . ASN A 1 113 ? 11.573 14.154 -0.790 1.00 94.25 113 ASN A C 1
ATOM 884 O O . ASN A 1 113 ? 10.410 14.540 -0.912 1.00 94.25 113 ASN A O 1
ATOM 888 N N . ASN A 1 114 ? 11.911 13.094 -0.046 1.00 93.44 114 ASN A N 1
ATOM 889 C CA . ASN A 1 114 ? 10.973 12.320 0.775 1.00 93.44 114 ASN A CA 1
ATOM 890 C C . ASN A 1 114 ? 9.785 11.758 -0.031 1.00 93.44 114 ASN A C 1
ATOM 892 O O . ASN A 1 114 ? 8.625 11.847 0.373 1.00 93.44 114 ASN A O 1
ATOM 896 N N . ARG A 1 115 ? 10.071 11.226 -1.223 1.00 95.88 115 ARG A N 1
ATOM 897 C CA . ARG A 1 115 ? 9.069 10.592 -2.089 1.00 95.88 115 ARG A CA 1
ATOM 898 C C . ARG A 1 115 ? 9.324 9.097 -2.179 1.00 95.88 115 ARG A C 1
ATOM 900 O O . ARG A 1 115 ? 10.447 8.651 -1.998 1.00 95.88 115 ARG A O 1
ATOM 907 N N . ALA A 1 116 ? 8.294 8.330 -2.511 1.00 95.25 116 ALA A N 1
ATOM 908 C CA . ALA A 1 116 ? 8.454 6.934 -2.897 1.00 95.25 116 ALA A CA 1
ATOM 909 C C . ALA A 1 116 ? 8.543 6.821 -4.423 1.00 95.25 116 ALA A C 1
ATOM 911 O O . ALA A 1 116 ? 7.803 7.494 -5.148 1.00 95.25 116 ALA A O 1
ATOM 912 N N . PHE A 1 117 ? 9.414 5.940 -4.910 1.00 95.38 117 PHE A N 1
ATOM 913 C CA . PHE A 1 117 ? 9.282 5.372 -6.240 1.00 95.38 117 PHE A CA 1
ATOM 914 C C . 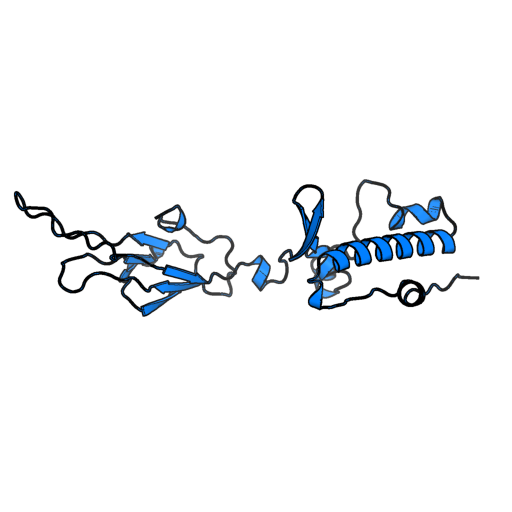PHE A 1 117 ? 8.113 4.394 -6.200 1.00 95.38 117 PHE A C 1
ATOM 916 O O . PHE A 1 117 ? 8.129 3.418 -5.449 1.00 95.38 117 PHE A O 1
ATOM 923 N N . ILE A 1 118 ? 7.075 4.688 -6.973 1.00 94.75 118 ILE A N 1
ATOM 924 C CA . ILE A 1 118 ? 5.832 3.928 -6.960 1.00 94.75 118 ILE A CA 1
ATOM 925 C C . ILE A 1 118 ? 5.746 3.127 -8.250 1.00 94.75 118 ILE A C 1
ATOM 927 O O . ILE A 1 118 ? 5.870 3.707 -9.326 1.00 94.75 118 ILE A O 1
ATOM 931 N N . PHE A 1 119 ? 5.443 1.835 -8.148 1.00 91.81 119 PHE A N 1
ATOM 932 C CA . PHE A 1 119 ? 4.894 1.081 -9.265 1.00 91.81 119 PHE A CA 1
ATOM 933 C C . PHE A 1 119 ? 3.387 1.309 -9.344 1.00 91.81 119 PHE A C 1
ATOM 935 O O . PHE A 1 119 ? 2.640 0.855 -8.467 1.00 91.81 119 PHE A O 1
ATOM 942 N N . PRO A 1 120 ? 2.918 2.055 -10.358 1.00 90.06 120 PRO A N 1
ATOM 943 C CA . PRO A 1 120 ? 1.503 2.204 -10.590 1.00 90.06 120 PRO A CA 1
ATOM 944 C C . PRO A 1 120 ? 0.976 0.957 -11.320 1.00 90.06 120 PRO A C 1
ATOM 946 O O . PRO A 1 120 ? 1.755 0.202 -11.916 1.00 90.06 120 PRO A O 1
ATOM 949 N N . PRO A 1 121 ? -0.340 0.717 -11.296 1.00 86.88 121 PRO A N 1
ATOM 950 C CA . PRO A 1 121 ? -0.893 -0.485 -11.897 1.00 86.88 121 PRO A CA 1
ATOM 951 C C . PRO A 1 121 ? -0.644 -0.563 -13.414 1.00 86.88 121 PRO A C 1
ATOM 953 O O . PRO A 1 121 ? -0.573 -1.656 -13.955 1.00 86.88 121 PRO A O 1
ATOM 956 N N . GLU A 1 122 ? -0.449 0.561 -14.107 1.00 85.38 122 GLU A N 1
ATOM 957 C CA . GLU A 1 122 ? -0.137 0.595 -15.542 1.00 85.38 122 GLU A CA 1
ATOM 958 C C . GLU A 1 122 ? 1.231 -0.029 -15.850 1.00 85.38 122 GLU A C 1
ATOM 960 O O . GLU A 1 122 ? 1.429 -0.559 -16.938 1.00 85.38 122 GLU A O 1
ATOM 965 N N . VAL A 1 123 ? 2.160 0.002 -14.887 1.00 87.06 123 VAL A N 1
ATOM 966 C CA . VAL A 1 123 ? 3.454 -0.688 -14.982 1.00 87.06 123 VAL A CA 1
ATOM 967 C C . VAL A 1 123 ? 3.312 -2.151 -14.561 1.00 87.06 123 VAL A C 1
ATOM 969 O O . VAL A 1 123 ? 3.829 -3.024 -15.247 1.00 87.06 123 VAL A O 1
ATOM 972 N N . LEU A 1 124 ? 2.571 -2.436 -13.481 1.00 85.31 124 LEU A N 1
ATOM 973 C CA . LEU A 1 124 ? 2.355 -3.810 -12.992 1.00 85.31 124 LEU A CA 1
ATOM 974 C C . LEU A 1 124 ? 1.622 -4.698 -14.009 1.00 85.31 124 LEU A C 1
ATOM 976 O O . LEU A 1 124 ? 1.878 -5.894 -14.084 1.00 85.31 124 LEU A O 1
ATOM 980 N N . HIS A 1 125 ? 0.706 -4.110 -14.781 1.00 84.81 125 HIS A N 1
ATOM 981 C CA . HIS A 1 125 ? -0.118 -4.805 -15.773 1.00 84.81 125 HIS A CA 1
ATOM 982 C C . HIS A 1 125 ? 0.325 -4.536 -17.217 1.00 84.81 125 HIS A C 1
ATOM 984 O O . HIS A 1 125 ? -0.433 -4.810 -18.152 1.00 84.81 125 HIS A O 1
ATOM 990 N N . ALA A 1 126 ? 1.524 -3.983 -17.419 1.00 83.00 126 ALA A N 1
ATOM 991 C CA . ALA A 1 126 ? 2.042 -3.692 -18.749 1.00 83.00 126 ALA A CA 1
ATOM 992 C C . ALA A 1 126 ? 2.079 -4.971 -19.606 1.00 83.00 126 ALA A C 1
ATOM 994 O O . ALA A 1 126 ? 2.637 -5.989 -19.205 1.00 83.00 126 ALA A O 1
ATOM 995 N N . GLY A 1 127 ? 1.459 -4.927 -20.788 1.00 79.62 127 GLY A N 1
ATOM 996 C CA . GLY A 1 127 ? 1.410 -6.068 -21.711 1.00 79.62 127 GLY A CA 1
ATOM 997 C C . GLY A 1 127 ? 0.415 -7.182 -21.352 1.00 79.62 127 GLY A C 1
ATOM 998 O O . GLY A 1 127 ? 0.358 -8.178 -22.065 1.00 79.62 127 GLY A O 1
ATOM 999 N N . VAL A 1 128 ? -0.399 -7.039 -20.298 1.00 84.19 128 VAL A N 1
ATOM 1000 C CA . VAL A 1 128 ? -1.409 -8.048 -19.926 1.00 84.19 128 VAL A CA 1
ATOM 1001 C C . VAL A 1 128 ? -2.658 -7.918 -20.810 1.00 84.19 128 VAL A C 1
ATOM 1003 O O . VAL A 1 128 ? -3.413 -6.954 -20.679 1.00 84.19 128 VAL A O 1
ATOM 1006 N N . THR A 1 129 ? -2.932 -8.918 -21.659 1.00 84.81 129 THR A N 1
ATOM 1007 C CA . THR A 1 129 ? -4.022 -8.900 -22.663 1.00 84.81 129 THR A CA 1
ATOM 1008 C C . THR A 1 129 ? -5.389 -8.528 -22.081 1.00 84.81 129 THR A C 1
ATOM 1010 O O . THR A 1 129 ? -6.009 -7.576 -22.541 1.00 84.81 129 THR A O 1
ATOM 1013 N N . ASN A 1 130 ? -5.822 -9.183 -20.996 1.00 84.38 130 ASN A N 1
ATOM 1014 C CA . ASN A 1 130 ? -7.115 -8.913 -20.341 1.00 84.38 130 ASN A CA 1
ATOM 1015 C C . ASN A 1 130 ? -7.249 -7.449 -19.869 1.00 84.38 130 ASN A C 1
ATOM 1017 O O . ASN A 1 130 ? -8.334 -6.872 -19.850 1.00 84.38 130 ASN A O 1
ATOM 1021 N N . ARG A 1 131 ? -6.139 -6.813 -19.475 1.00 83.44 131 ARG A N 1
ATOM 1022 C CA . ARG A 1 131 ? -6.142 -5.413 -19.028 1.00 83.44 131 ARG A CA 1
ATOM 1023 C C . ARG A 1 131 ? -6.202 -4.461 -20.216 1.00 83.44 131 ARG A C 1
ATOM 1025 O O . ARG A 1 131 ? -6.941 -3.481 -20.152 1.00 83.44 131 ARG A O 1
ATOM 1032 N N . ILE A 1 132 ? -5.502 -4.785 -21.301 1.00 82.75 132 ILE A N 1
ATOM 1033 C CA . ILE A 1 132 ? -5.582 -4.046 -22.567 1.00 82.75 132 ILE A CA 1
ATOM 1034 C C . ILE A 1 132 ? -7.015 -4.084 -23.116 1.00 82.75 132 ILE A C 1
ATOM 1036 O O . ILE A 1 132 ? -7.559 -3.037 -23.455 1.00 82.75 132 ILE A O 1
ATOM 1040 N N . GLU A 1 133 ? -7.670 -5.249 -23.104 1.00 86.56 133 GLU A N 1
ATOM 1041 C CA . GLU A 1 133 ? -9.086 -5.407 -23.486 1.00 86.56 133 GLU A CA 1
ATOM 1042 C C . GLU A 1 133 ? -10.031 -4.547 -22.629 1.00 86.56 133 GLU A C 1
ATOM 1044 O O . GLU A 1 133 ? -11.044 -4.051 -23.113 1.00 86.56 133 GLU A O 1
ATOM 1049 N N . LYS A 1 134 ? -9.671 -4.298 -21.364 1.00 83.75 134 LYS A N 1
ATOM 1050 C CA . LYS A 1 134 ? -10.377 -3.385 -20.448 1.00 83.75 134 LYS A CA 1
ATOM 1051 C C . LYS A 1 134 ? -9.995 -1.908 -20.628 1.00 83.75 134 LYS A C 1
ATOM 1053 O O . LYS A 1 134 ? -10.313 -1.091 -19.765 1.00 83.75 134 LYS A O 1
ATOM 1058 N N . GLY A 1 135 ? -9.298 -1.561 -21.709 1.00 83.56 135 GLY A N 1
ATOM 1059 C CA . GLY A 1 135 ? -8.931 -0.190 -22.067 1.00 83.56 135 GLY A CA 1
ATOM 1060 C C . GLY A 1 135 ? -7.649 0.334 -21.416 1.00 83.56 135 GLY A C 1
ATOM 1061 O O . GLY A 1 135 ? -7.401 1.538 -21.458 1.00 83.56 135 GLY A O 1
ATOM 1062 N N . TRP A 1 136 ? -6.829 -0.526 -20.800 1.00 82.50 136 TRP A N 1
ATOM 1063 C CA . TRP A 1 136 ? -5.546 -0.095 -20.237 1.00 82.50 136 TRP A CA 1
ATOM 1064 C C . TRP A 1 136 ? -4.504 0.106 -21.344 1.00 82.50 136 TRP A C 1
ATOM 1066 O O . TRP A 1 136 ? -4.452 -0.682 -22.292 1.00 82.50 136 TRP A O 1
ATOM 1076 N N . PRO A 1 137 ? -3.641 1.132 -21.242 1.00 77.00 137 PRO A N 1
ATOM 1077 C CA . PRO A 1 137 ? -2.656 1.404 -22.277 1.00 77.00 137 PRO A CA 1
ATOM 1078 C C . PRO A 1 137 ? -1.601 0.290 -22.333 1.00 77.00 137 PRO A C 1
ATOM 1080 O O . PRO A 1 137 ? -0.866 0.075 -21.374 1.00 77.00 137 PRO A O 1
ATOM 1083 N N . ALA A 1 138 ? -1.478 -0.382 -23.483 1.00 73.12 138 ALA A N 1
ATOM 1084 C CA . ALA A 1 138 ? -0.411 -1.361 -23.731 1.00 73.12 138 ALA A CA 1
ATOM 1085 C C . ALA A 1 138 ? 0.987 -0.712 -23.766 1.00 73.12 138 ALA A C 1
ATOM 1087 O O . ALA A 1 138 ? 1.992 -1.347 -23.455 1.00 73.12 138 ALA A O 1
ATOM 1088 N N . LYS A 1 139 ? 1.038 0.566 -24.157 1.00 76.38 139 LYS A N 1
ATOM 1089 C CA . LYS A 1 139 ? 2.210 1.442 -24.117 1.00 76.38 139 LYS A CA 1
ATOM 1090 C C . LYS A 1 139 ? 1.769 2.779 -23.538 1.00 76.38 139 LYS A C 1
ATOM 1092 O O . LYS A 1 139 ? 0.740 3.315 -23.950 1.00 76.38 139 LYS A O 1
ATOM 1097 N N . THR A 1 140 ? 2.530 3.318 -22.595 1.00 76.81 140 THR A N 1
ATOM 1098 C CA . THR A 1 140 ? 2.240 4.629 -22.013 1.00 76.81 140 THR A CA 1
ATOM 1099 C C . THR A 1 140 ? 2.825 5.738 -22.882 1.00 76.81 140 THR A C 1
ATOM 1101 O O . THR A 1 140 ? 3.883 5.589 -23.491 1.00 76.81 140 THR A O 1
ATOM 1104 N N . VAL A 1 141 ? 2.113 6.860 -22.955 1.00 80.75 141 VAL A N 1
ATOM 1105 C CA . VAL A 1 141 ? 2.545 8.065 -23.670 1.00 80.75 141 VAL A CA 1
ATOM 1106 C C . VAL A 1 141 ? 2.440 9.262 -22.741 1.00 80.75 141 VAL A C 1
ATOM 1108 O O . VAL A 1 141 ? 1.618 9.286 -21.822 1.00 80.75 141 VAL A O 1
ATOM 1111 N N . CYS A 1 142 ? 3.261 10.277 -22.976 1.00 85.75 142 CYS A N 1
ATOM 1112 C CA . CYS A 1 142 ? 3.140 11.549 -22.280 1.00 85.75 142 CYS A CA 1
ATOM 1113 C C . CYS A 1 142 ? 3.332 12.711 -23.256 1.00 85.75 142 CYS A C 1
ATOM 1115 O O . CYS A 1 142 ? 3.764 12.527 -24.387 1.00 85.75 142 CYS A O 1
ATOM 1117 N N . LYS A 1 143 ? 2.999 13.927 -22.813 1.00 92.06 143 LYS A N 1
ATOM 1118 C CA . LYS A 1 143 ? 3.132 15.151 -23.623 1.00 92.06 143 LYS A CA 1
ATOM 1119 C C . LYS A 1 143 ? 4.570 15.692 -23.689 1.00 92.06 143 LYS A C 1
ATOM 1121 O O . LYS A 1 143 ? 4.770 16.823 -24.114 1.00 92.06 143 LYS A O 1
ATOM 1126 N N . ARG A 1 144 ? 5.555 14.945 -23.186 1.00 91.69 144 ARG A N 1
ATOM 1127 C CA . ARG A 1 144 ? 6.967 15.342 -23.149 1.00 91.69 144 ARG A CA 1
ATOM 1128 C C . ARG A 1 144 ? 7.775 14.345 -23.964 1.00 91.69 144 ARG A C 1
ATOM 1130 O O . ARG A 1 144 ? 7.534 13.148 -23.850 1.00 91.69 144 ARG A O 1
ATOM 1137 N N . ALA A 1 145 ? 8.739 14.846 -24.729 1.00 91.50 145 ALA A N 1
ATOM 1138 C CA . ALA A 1 145 ? 9.704 13.990 -25.399 1.00 91.50 145 ALA A CA 1
ATOM 1139 C C . ALA A 1 145 ? 10.546 13.226 -24.364 1.00 91.50 145 ALA A C 1
ATOM 1141 O O . ALA A 1 145 ? 10.912 13.758 -23.312 1.00 91.50 145 ALA A O 1
ATOM 1142 N N . THR A 1 146 ? 10.845 11.973 -24.673 1.00 94.31 146 THR A N 1
ATOM 1143 C CA . THR A 1 146 ? 11.629 11.050 -23.861 1.00 94.31 146 THR A CA 1
ATOM 1144 C C . THR A 1 146 ? 12.683 10.379 -24.732 1.00 94.31 146 THR A C 1
ATOM 1146 O O . THR A 1 146 ? 12.433 10.054 -25.889 1.00 94.31 146 THR A O 1
ATOM 1149 N N . PHE A 1 147 ? 13.853 10.082 -24.168 1.00 93.69 147 PHE A N 1
ATOM 1150 C CA . PHE A 1 147 ? 14.885 9.332 -24.893 1.00 93.69 147 PHE A CA 1
ATOM 1151 C C . PHE A 1 147 ? 14.443 7.910 -25.270 1.00 93.69 147 PHE A C 1
ATOM 1153 O O . PHE A 1 147 ? 14.953 7.342 -26.230 1.00 93.69 147 PHE A O 1
ATOM 1160 N N . VAL A 1 148 ? 13.476 7.333 -24.551 1.00 92.81 148 VAL A N 1
ATOM 1161 C CA . VAL A 1 148 ? 12.953 5.995 -24.863 1.00 92.81 148 VAL A CA 1
ATOM 1162 C C . VAL A 1 148 ? 12.078 6.017 -26.111 1.00 92.81 148 VAL A C 1
ATOM 1164 O O . VAL A 1 148 ? 12.195 5.117 -26.936 1.00 92.81 148 VAL A O 1
ATOM 1167 N N . ARG A 1 149 ? 11.204 7.021 -26.264 1.00 90.94 149 ARG A N 1
ATOM 1168 C CA . ARG A 1 149 ? 10.260 7.065 -27.386 1.00 90.94 149 ARG A CA 1
ATOM 1169 C C . ARG A 1 149 ? 10.780 7.878 -28.565 1.00 90.94 149 ARG A C 1
ATOM 1171 O O . ARG A 1 149 ? 10.734 7.378 -29.678 1.00 90.94 149 ARG A O 1
ATOM 1178 N N . GLU A 1 150 ? 11.278 9.085 -28.327 1.00 93.38 150 GLU A N 1
ATOM 1179 C CA . GLU A 1 150 ? 11.720 10.022 -29.367 1.00 93.38 150 GLU A CA 1
ATOM 1180 C C . GLU A 1 150 ? 13.235 9.972 -29.618 1.00 93.38 150 GLU A C 1
ATOM 1182 O O . GLU A 1 150 ? 13.729 10.650 -30.516 1.00 93.38 150 GLU A O 1
ATOM 1187 N N . GLY A 1 151 ? 13.988 9.168 -28.856 1.00 91.88 151 GLY A N 1
ATOM 1188 C CA . GLY A 1 151 ? 15.431 8.998 -29.065 1.00 91.88 151 GLY A CA 1
ATOM 1189 C C . GLY A 1 151 ? 15.786 8.477 -30.460 1.00 91.88 151 GLY A C 1
ATOM 1190 O O . GLY A 1 151 ? 16.835 8.843 -30.977 1.00 91.88 151 GLY A O 1
ATOM 1191 N N . GLU A 1 152 ? 14.879 7.732 -31.102 1.00 92.12 152 GLU A N 1
ATOM 1192 C CA . GLU A 1 152 ? 15.043 7.216 -32.471 1.00 92.12 152 GLU A CA 1
ATOM 1193 C C . GLU A 1 152 ? 15.218 8.328 -33.518 1.00 92.12 152 GLU A C 1
ATOM 1195 O O . GLU A 1 152 ? 15.794 8.105 -34.577 1.00 92.12 152 GLU A O 1
ATOM 1200 N N . LEU A 1 153 ? 14.751 9.545 -33.217 1.00 93.94 153 LEU A N 1
ATOM 1201 C CA . LEU A 1 153 ? 14.879 10.707 -34.098 1.00 93.94 153 LEU A CA 1
ATOM 1202 C C . LEU A 1 153 ? 16.236 11.415 -33.964 1.00 93.94 153 LEU A C 1
ATOM 1204 O O . LEU A 1 153 ? 16.565 12.261 -34.792 1.00 93.94 153 LEU A O 1
ATOM 1208 N N . MET A 1 154 ? 16.993 11.127 -32.902 1.00 93.88 154 MET A N 1
ATOM 1209 C CA . MET A 1 154 ? 18.212 11.860 -32.530 1.00 93.88 154 MET A CA 1
ATOM 1210 C C . MET A 1 154 ? 19.453 10.970 -32.419 1.00 93.88 154 MET A C 1
ATOM 1212 O O . MET A 1 154 ? 20.569 11.484 -32.413 1.00 93.88 154 MET A O 1
ATOM 1216 N N . MET A 1 155 ? 19.275 9.659 -32.269 1.00 95.38 155 MET A N 1
ATOM 1217 C CA . MET A 1 155 ? 20.331 8.697 -31.967 1.00 95.38 155 MET A CA 1
ATOM 1218 C C . MET A 1 155 ? 20.241 7.517 -32.930 1.00 95.38 155 MET A C 1
ATOM 1220 O O . MET A 1 155 ? 19.146 7.124 -33.329 1.00 95.38 155 MET A O 1
ATOM 1224 N N . ASP A 1 156 ? 21.380 6.905 -33.258 1.00 94.56 156 ASP A N 1
ATOM 1225 C CA . ASP A 1 156 ? 21.342 5.594 -33.900 1.00 94.56 156 ASP A CA 1
ATOM 1226 C C . ASP A 1 156 ? 20.712 4.551 -32.946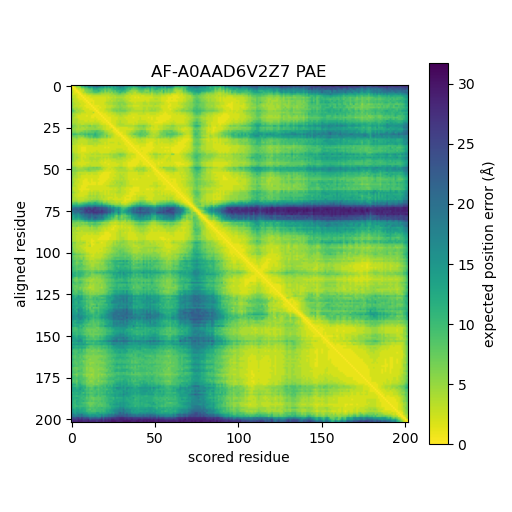 1.00 94.56 156 ASP A C 1
ATOM 1228 O O . ASP A 1 156 ? 20.812 4.694 -31.717 1.00 94.56 156 ASP A O 1
ATOM 1232 N N . PRO A 1 157 ? 20.076 3.487 -33.475 1.00 93.00 157 PRO A N 1
ATOM 1233 C CA . PRO A 1 157 ? 19.365 2.511 -32.647 1.00 93.00 157 PRO A CA 1
ATOM 1234 C C . PRO A 1 157 ? 20.243 1.860 -31.568 1.00 93.00 157 PRO A C 1
ATOM 1236 O O . PRO A 1 157 ? 19.784 1.621 -30.449 1.00 93.00 157 PRO A O 1
ATOM 1239 N N . GLY A 1 158 ? 21.518 1.596 -31.880 1.00 92.56 158 GLY A N 1
ATOM 1240 C CA . GLY A 1 158 ? 22.470 0.997 -30.944 1.00 92.56 158 GLY A CA 1
ATOM 1241 C C . GLY A 1 158 ? 22.769 1.921 -29.768 1.00 92.56 158 GLY A C 1
ATOM 1242 O O . GLY A 1 158 ? 22.701 1.501 -28.607 1.00 92.56 158 GLY A O 1
ATOM 1243 N N . SER A 1 159 ? 23.030 3.196 -30.050 1.00 93.38 159 SER A N 1
ATOM 1244 C CA . SER A 1 159 ? 23.258 4.216 -29.028 1.00 93.38 159 SER A CA 1
ATOM 1245 C C . SER A 1 159 ? 22.022 4.468 -28.174 1.00 93.38 159 SER A C 1
ATOM 1247 O O . SER A 1 159 ? 22.157 4.611 -26.957 1.00 93.38 159 SER A O 1
ATOM 1249 N N . GLN A 1 160 ? 20.819 4.488 -28.761 1.00 95.00 160 GLN A N 1
ATOM 1250 C CA . GLN A 1 160 ? 19.581 4.686 -28.002 1.00 95.00 160 GLN A CA 1
ATOM 1251 C C . GLN A 1 160 ? 19.364 3.558 -26.983 1.00 95.00 160 GLN A C 1
ATOM 1253 O O . GLN A 1 160 ? 19.119 3.826 -25.802 1.00 95.00 160 GLN A O 1
ATOM 1258 N N . VAL A 1 161 ? 19.502 2.299 -27.415 1.00 93.62 161 VAL A N 1
ATOM 1259 C CA . VAL A 1 161 ? 19.383 1.136 -26.521 1.00 93.62 161 VAL A CA 1
ATOM 1260 C C . VAL A 1 161 ? 20.474 1.164 -25.455 1.00 93.62 161 VAL A C 1
ATOM 1262 O O . VAL A 1 161 ? 20.174 1.024 -24.272 1.00 93.62 161 VAL A O 1
ATOM 1265 N N . THR A 1 162 ? 21.723 1.427 -25.841 1.00 93.88 162 THR A N 1
ATOM 1266 C CA . THR A 1 162 ? 22.848 1.511 -24.895 1.00 93.88 162 THR A CA 1
ATOM 1267 C C . THR A 1 162 ? 22.607 2.573 -23.822 1.00 93.88 162 THR A C 1
ATOM 1269 O O . THR A 1 162 ? 22.844 2.328 -22.637 1.00 93.88 162 THR A O 1
ATOM 1272 N N . PHE A 1 163 ? 22.107 3.748 -24.210 1.00 95.06 163 PHE A N 1
ATOM 1273 C CA . PHE A 1 163 ? 21.768 4.819 -23.278 1.00 95.06 163 PHE A CA 1
ATOM 1274 C C . PHE A 1 163 ? 20.663 4.398 -22.302 1.00 95.06 163 PHE A C 1
ATOM 1276 O O . PHE A 1 163 ? 20.837 4.536 -21.091 1.00 95.06 163 PHE A O 1
ATOM 1283 N N . LEU A 1 164 ? 19.566 3.822 -22.807 1.00 95.75 164 LEU A N 1
ATOM 1284 C CA . LEU A 1 164 ? 18.467 3.334 -21.972 1.00 95.75 164 LEU A CA 1
ATOM 1285 C C . LEU A 1 164 ? 18.945 2.299 -20.946 1.00 95.75 164 LEU A C 1
ATOM 1287 O O . LEU A 1 164 ? 18.664 2.443 -19.756 1.00 95.75 164 LEU A O 1
ATOM 1291 N N . VAL A 1 165 ? 19.689 1.280 -21.383 1.00 96.50 165 VAL A N 1
ATOM 1292 C CA . VAL A 1 165 ? 20.160 0.208 -20.493 1.00 96.50 165 VAL A CA 1
ATOM 1293 C C . VAL A 1 165 ? 21.089 0.767 -19.409 1.00 96.50 165 VAL A C 1
ATOM 1295 O O . VAL A 1 165 ? 20.953 0.407 -18.241 1.00 96.50 165 VAL A O 1
ATOM 1298 N N . ARG A 1 166 ? 21.972 1.717 -19.746 1.00 96.06 166 ARG A N 1
ATOM 1299 C CA . ARG A 1 166 ? 22.820 2.400 -18.753 1.00 96.06 166 ARG A CA 1
ATOM 1300 C C . ARG A 1 166 ? 22.004 3.207 -17.740 1.00 96.06 166 ARG A C 1
ATOM 1302 O O . ARG A 1 166 ? 22.314 3.172 -16.552 1.00 96.06 166 ARG A O 1
ATOM 1309 N N . CYS A 1 167 ? 20.944 3.897 -18.166 1.00 97.31 167 CYS A N 1
ATOM 1310 C CA . CYS A 1 167 ? 20.041 4.583 -17.238 1.00 97.31 167 CYS A CA 1
ATOM 1311 C C . CYS A 1 167 ? 19.336 3.603 -16.286 1.00 97.31 167 CYS A C 1
ATOM 1313 O O . CYS A 1 167 ? 19.205 3.901 -15.098 1.00 97.31 167 CYS A O 1
ATOM 1315 N N . LEU A 1 168 ? 18.915 2.433 -16.780 1.00 96.62 168 LEU A N 1
ATOM 1316 C CA . LEU A 1 168 ? 18.314 1.388 -15.946 1.00 96.62 168 LEU A CA 1
ATOM 1317 C C . LEU A 1 168 ? 19.321 0.806 -14.950 1.00 96.62 168 LEU A C 1
ATOM 1319 O O . LEU A 1 168 ? 18.975 0.648 -13.784 1.00 96.62 168 LEU A O 1
ATOM 1323 N N . LEU A 1 169 ? 20.568 0.567 -15.367 1.00 97.38 169 LEU A N 1
ATOM 1324 C CA . LEU A 1 169 ? 21.644 0.112 -14.483 1.00 97.38 169 LEU A CA 1
ATOM 1325 C C . LEU A 1 169 ? 21.844 1.078 -13.305 1.00 97.38 169 LEU A C 1
ATOM 1327 O O . LEU A 1 169 ? 21.879 0.649 -12.152 1.00 97.38 169 LEU A O 1
ATOM 1331 N N . LEU A 1 170 ? 21.928 2.384 -13.582 1.00 96.44 170 LEU A N 1
ATOM 1332 C CA . LEU A 1 170 ? 22.076 3.410 -12.544 1.00 96.44 170 LEU A CA 1
ATOM 1333 C C . LEU A 1 170 ? 20.874 3.445 -11.594 1.00 96.44 170 LEU A C 1
ATOM 1335 O O . LEU A 1 170 ? 21.052 3.577 -10.383 1.00 96.44 170 LEU A O 1
ATOM 1339 N N . LEU A 1 171 ? 19.658 3.301 -12.127 1.00 95.81 171 LEU A N 1
ATOM 1340 C CA . LEU A 1 171 ? 18.439 3.252 -11.323 1.00 95.81 171 LEU A CA 1
ATOM 1341 C C . LEU A 1 171 ? 18.402 2.008 -10.422 1.00 95.81 171 LEU A C 1
ATOM 1343 O O . LEU A 1 171 ? 18.106 2.117 -9.234 1.00 95.81 171 LEU A O 1
ATOM 1347 N N . CYS A 1 172 ? 18.744 0.836 -10.962 1.00 95.94 172 CYS A N 1
ATOM 1348 C CA . CYS A 1 172 ? 18.844 -0.405 -10.198 1.00 95.94 172 CYS A CA 1
ATOM 1349 C C . CYS A 1 172 ? 19.893 -0.284 -9.092 1.00 95.94 172 CYS A C 1
ATOM 1351 O O . CYS A 1 172 ? 19.591 -0.585 -7.940 1.00 95.94 172 CYS A O 1
ATOM 1353 N N . HIS A 1 173 ? 21.087 0.219 -9.414 1.00 95.56 173 HIS A N 1
ATOM 1354 C CA . HIS A 1 173 ? 22.138 0.466 -8.429 1.00 95.56 173 HIS A CA 1
ATOM 1355 C C . HIS A 1 173 ? 21.652 1.397 -7.308 1.00 95.56 173 HIS A C 1
ATOM 1357 O O . HIS A 1 173 ? 21.826 1.087 -6.132 1.00 95.56 173 HIS A O 1
ATOM 1363 N N . PHE A 1 174 ? 20.962 2.489 -7.656 1.00 95.38 174 PHE A N 1
ATOM 1364 C CA . PHE A 1 174 ? 20.385 3.414 -6.679 1.00 95.38 174 PHE A CA 1
ATOM 1365 C C . PHE A 1 174 ? 19.399 2.735 -5.714 1.00 95.38 174 PHE A C 1
ATOM 1367 O O . PHE A 1 174 ? 19.394 3.050 -4.525 1.00 95.38 174 PHE A O 1
ATOM 1374 N N . PHE A 1 175 ? 18.587 1.788 -6.1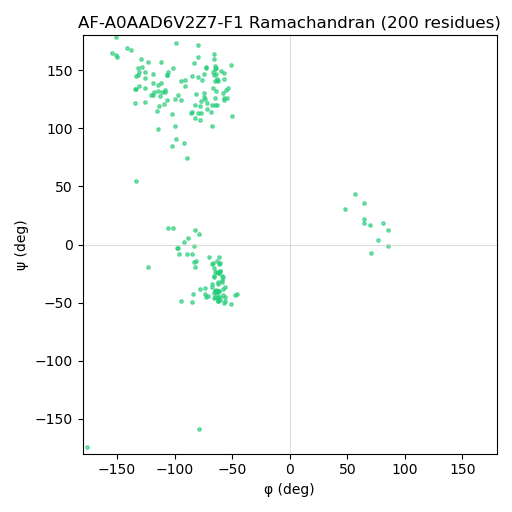89 1.00 95.44 175 PHE A N 1
ATOM 1375 C CA . PHE A 1 175 ? 17.691 1.022 -5.319 1.00 95.44 175 PHE A CA 1
ATOM 1376 C C . PHE A 1 175 ? 18.430 -0.012 -4.465 1.00 95.44 175 PHE A C 1
ATOM 1378 O O . PHE A 1 175 ? 18.083 -0.176 -3.297 1.00 95.44 175 PHE A O 1
ATOM 1385 N N . MET A 1 176 ? 19.465 -0.673 -4.994 1.00 95.06 176 MET A N 1
ATOM 1386 C CA . MET A 1 176 ? 20.241 -1.661 -4.230 1.00 95.06 176 MET A CA 1
ATOM 1387 C C . MET A 1 176 ? 20.948 -1.040 -3.019 1.00 95.06 176 MET A C 1
ATOM 1389 O O . MET A 1 176 ? 21.038 -1.681 -1.977 1.00 95.06 176 MET A O 1
ATOM 1393 N N . LEU A 1 177 ? 21.371 0.225 -3.111 1.00 93.88 177 LEU A N 1
ATOM 1394 C CA . LEU A 1 177 ? 21.972 0.960 -1.990 1.00 93.88 177 LEU A CA 1
ATOM 1395 C C . LEU A 1 177 ? 21.023 1.170 -0.797 1.00 93.88 177 LEU A C 1
ATOM 1397 O O . LEU A 1 177 ? 21.475 1.550 0.279 1.00 93.88 177 LEU A O 1
ATOM 1401 N N . GLN A 1 178 ? 19.718 0.952 -0.975 1.00 95.12 178 GLN A N 1
ATOM 1402 C CA . GLN A 1 178 ? 18.722 1.084 0.091 1.00 95.12 178 GLN A CA 1
ATOM 1403 C C . GLN A 1 178 ? 18.520 -0.218 0.878 1.00 95.12 178 GLN A C 1
ATOM 1405 O O . GLN A 1 178 ? 17.810 -0.221 1.883 1.00 95.12 178 GLN A O 1
ATOM 1410 N N . LEU A 1 179 ? 19.115 -1.328 0.429 1.00 96.19 179 LEU A N 1
ATOM 1411 C CA . LEU A 1 179 ? 19.036 -2.605 1.129 1.00 96.19 179 LEU A CA 1
ATOM 1412 C C . LEU A 1 179 ? 19.902 -2.596 2.401 1.00 96.19 179 LEU A C 1
ATOM 1414 O O . LEU A 1 179 ? 20.927 -1.912 2.450 1.00 96.19 179 LEU A O 1
ATOM 1418 N N . PRO A 1 180 ? 19.539 -3.388 3.427 1.00 96.81 180 PRO A N 1
ATOM 1419 C CA . PRO A 1 180 ? 20.411 -3.626 4.569 1.00 96.81 180 PRO A CA 1
ATOM 1420 C C . PRO A 1 180 ? 21.793 -4.122 4.129 1.00 96.81 180 PRO A C 1
ATOM 1422 O O . PRO A 1 180 ? 21.901 -5.048 3.324 1.00 96.81 180 PRO A O 1
ATOM 1425 N N . SER A 1 181 ? 22.855 -3.557 4.710 1.00 93.62 181 SER A N 1
ATOM 1426 C CA . SER A 1 181 ? 24.242 -3.922 4.379 1.00 93.62 181 SER A CA 1
ATOM 1427 C C . SER A 1 181 ? 24.547 -5.407 4.596 1.00 93.62 181 SER A C 1
ATOM 1429 O O . SER A 1 181 ? 25.363 -5.973 3.877 1.00 93.62 181 SER A O 1
ATOM 1431 N N . ALA A 1 182 ? 23.841 -6.053 5.528 1.00 96.88 182 ALA A N 1
ATOM 1432 C CA . ALA A 1 182 ? 23.956 -7.481 5.822 1.00 96.88 182 ALA A CA 1
ATOM 1433 C C . ALA A 1 182 ? 23.599 -8.402 4.641 1.00 96.88 182 ALA A C 1
ATOM 1435 O O . ALA A 1 182 ? 23.915 -9.585 4.687 1.00 96.88 182 ALA A O 1
ATOM 1436 N N . TYR A 1 183 ? 22.919 -7.899 3.605 1.00 95.94 183 TYR A N 1
ATOM 1437 C CA . TYR A 1 183 ? 22.577 -8.709 2.432 1.00 95.94 183 TYR A CA 1
ATOM 1438 C C . TYR A 1 183 ? 23.735 -8.837 1.441 1.00 95.94 183 TYR A C 1
ATOM 1440 O O . TYR A 1 183 ? 23.649 -9.667 0.542 1.00 95.94 183 TYR A O 1
ATOM 1448 N N . GLU A 1 184 ? 24.782 -8.011 1.574 1.00 92.88 184 GLU A N 1
ATOM 1449 C CA . GLU A 1 184 ? 25.968 -8.013 0.701 1.00 92.88 184 GLU A CA 1
ATOM 1450 C C . GLU A 1 184 ? 25.632 -8.026 -0.804 1.00 92.88 184 GLU A C 1
ATOM 1452 O O . GLU A 1 184 ? 26.373 -8.561 -1.630 1.00 92.88 184 GLU A O 1
ATOM 1457 N N . MET A 1 185 ? 24.497 -7.422 -1.170 1.00 93.56 185 MET A N 1
ATOM 1458 C CA . MET A 1 185 ? 23.975 -7.437 -2.532 1.00 93.56 185 MET A CA 1
ATOM 1459 C C . MET A 1 185 ? 24.930 -6.707 -3.481 1.00 93.56 185 MET A C 1
ATOM 1461 O O . MET A 1 185 ? 25.347 -5.578 -3.218 1.00 93.56 185 MET A O 1
ATOM 1465 N N . ARG A 1 186 ? 25.240 -7.334 -4.619 1.00 92.75 186 ARG A N 1
ATOM 1466 C CA . ARG A 1 186 ? 26.079 -6.756 -5.676 1.00 92.75 186 ARG A CA 1
ATOM 1467 C C . ARG A 1 186 ? 25.347 -6.802 -7.008 1.00 92.75 186 ARG A C 1
ATOM 1469 O O . ARG A 1 186 ? 24.764 -7.819 -7.367 1.00 92.75 186 ARG A O 1
ATOM 1476 N N . LEU A 1 187 ? 25.400 -5.692 -7.736 1.00 94.56 187 LEU A N 1
ATOM 1477 C CA . LEU A 1 187 ? 24.915 -5.596 -9.107 1.00 94.56 187 LEU A CA 1
ATOM 1478 C C . LEU A 1 187 ? 26.125 -5.646 -10.036 1.00 94.56 187 LEU A C 1
ATOM 1480 O O . LEU A 1 187 ? 26.930 -4.719 -10.019 1.00 94.56 187 LEU A O 1
ATOM 1484 N N . ASP A 1 188 ? 26.251 -6.722 -10.809 1.00 96.19 188 ASP A N 1
ATOM 1485 C CA . ASP A 1 188 ? 27.285 -6.856 -11.835 1.00 96.19 188 ASP A CA 1
ATOM 1486 C C . ASP A 1 188 ? 26.886 -6.031 -13.073 1.00 96.19 188 ASP A C 1
ATOM 1488 O O . ASP A 1 188 ? 25.877 -6.350 -13.715 1.00 96.19 188 ASP A O 1
ATOM 1492 N N . PRO A 1 189 ? 27.622 -4.955 -13.408 1.00 95.19 189 PRO A N 1
ATOM 1493 C CA . PRO A 1 189 ? 27.280 -4.104 -14.539 1.00 95.19 189 PRO A CA 1
ATOM 1494 C C . PRO A 1 189 ? 27.387 -4.827 -15.878 1.00 95.19 189 PRO A C 1
ATOM 1496 O O . PRO A 1 189 ? 26.527 -4.636 -16.733 1.00 95.19 189 PRO A O 1
ATOM 1499 N N . ASP A 1 190 ? 28.411 -5.656 -16.069 1.00 95.44 190 ASP A N 1
ATOM 1500 C CA . ASP A 1 190 ? 28.693 -6.281 -17.358 1.00 95.44 190 ASP A CA 1
ATOM 1501 C C . ASP A 1 190 ? 27.644 -7.347 -17.674 1.00 95.44 190 ASP A C 1
ATOM 1503 O O . ASP A 1 190 ? 27.086 -7.359 -18.774 1.00 95.44 190 ASP A O 1
ATOM 1507 N N . LEU A 1 191 ? 27.290 -8.174 -16.686 1.00 95.44 191 LEU A N 1
ATOM 1508 C CA . LEU A 1 191 ? 26.194 -9.136 -16.818 1.00 95.44 191 LEU A CA 1
ATOM 1509 C C . LEU A 1 191 ? 24.845 -8.438 -17.014 1.00 95.44 191 LEU A C 1
ATOM 1511 O O . LEU A 1 191 ? 24.031 -8.889 -17.822 1.00 95.44 191 LEU A O 1
ATOM 1515 N N . PHE A 1 192 ? 24.603 -7.322 -16.320 1.00 95.50 192 PHE A N 1
ATOM 1516 C CA . PHE A 1 192 ? 23.377 -6.548 -16.505 1.00 95.50 192 PHE A CA 1
ATOM 1517 C C . PHE A 1 192 ? 23.267 -5.997 -17.930 1.00 95.50 192 PHE A C 1
ATOM 1519 O O . PHE A 1 192 ? 22.207 -6.100 -18.543 1.00 95.50 192 PHE A O 1
ATOM 1526 N N . LEU A 1 193 ? 24.349 -5.435 -18.481 1.00 93.56 193 LEU A N 1
ATOM 1527 C CA . LEU A 1 193 ? 24.370 -4.932 -19.856 1.00 93.56 193 LEU A CA 1
ATOM 1528 C C . LEU A 1 193 ? 24.156 -6.065 -20.873 1.00 93.56 193 LEU A C 1
ATOM 1530 O O . LEU A 1 193 ? 23.381 -5.896 -21.813 1.00 93.56 193 LEU A O 1
ATOM 1534 N N . GLN A 1 194 ? 24.787 -7.225 -20.663 1.00 93.31 194 GLN A N 1
ATOM 1535 C CA . GLN A 1 194 ? 24.649 -8.402 -21.533 1.00 93.31 194 GLN A CA 1
ATOM 1536 C C . GLN A 1 194 ? 23.239 -9.012 -21.524 1.00 93.31 194 GLN A C 1
ATOM 1538 O O . GLN A 1 194 ? 22.870 -9.708 -22.470 1.00 93.31 194 GLN A O 1
ATOM 1543 N N . ALA A 1 195 ? 22.426 -8.732 -20.500 1.00 94.81 195 ALA A N 1
ATOM 1544 C CA . ALA A 1 195 ? 21.042 -9.200 -20.433 1.00 94.81 195 ALA A CA 1
ATOM 1545 C C . ALA A 1 195 ? 20.129 -8.567 -21.504 1.00 94.81 195 ALA A C 1
ATOM 1547 O O . ALA A 1 195 ? 19.041 -9.081 -21.769 1.00 94.81 195 ALA A O 1
ATOM 1548 N N . PHE A 1 196 ? 20.555 -7.470 -22.139 1.00 92.81 196 PHE A N 1
ATOM 1549 C CA . PHE A 1 196 ? 19.794 -6.782 -23.177 1.00 92.81 196 PHE A CA 1
ATOM 1550 C C . 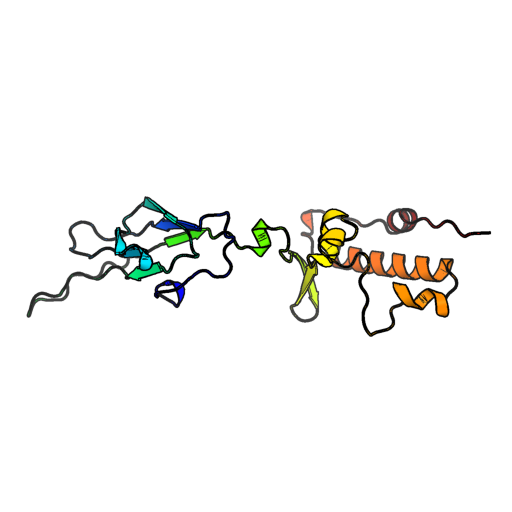PHE A 1 196 ? 20.409 -7.046 -24.550 1.00 92.81 196 PHE A C 1
ATOM 1552 O O . PHE A 1 196 ? 21.575 -6.752 -24.798 1.00 92.81 196 PHE A O 1
ATOM 1559 N N . THR A 1 197 ? 19.601 -7.562 -25.477 1.00 90.06 197 THR A N 1
ATOM 1560 C CA . THR A 1 197 ? 20.016 -7.810 -26.863 1.00 90.06 197 THR A CA 1
ATOM 1561 C C . THR A 1 197 ? 19.065 -7.123 -27.834 1.00 90.06 197 THR A C 1
ATOM 1563 O O . THR A 1 197 ? 17.875 -6.963 -27.562 1.00 90.06 197 THR A O 1
ATOM 1566 N N . MET A 1 198 ? 19.591 -6.703 -28.983 1.00 88.19 198 MET A N 1
ATOM 1567 C CA . MET A 1 198 ? 18.812 -6.088 -30.053 1.00 88.19 198 MET A CA 1
ATOM 1568 C C . MET A 1 198 ? 19.200 -6.721 -31.387 1.00 88.19 198 MET A C 1
ATOM 1570 O O . MET A 1 198 ? 20.382 -6.859 -31.696 1.00 88.19 198 MET A O 1
ATOM 1574 N N . LYS A 1 199 ? 18.198 -7.073 -32.197 1.00 84.00 199 LYS A N 1
ATOM 1575 C CA . LYS A 1 199 ? 18.408 -7.382 -33.613 1.00 84.00 199 LYS A CA 1
ATOM 1576 C C . LYS A 1 199 ? 18.353 -6.077 -34.394 1.00 84.00 199 LYS A C 1
ATOM 1578 O O . LYS A 1 199 ? 17.299 -5.452 -34.460 1.00 84.00 199 LYS A O 1
ATOM 1583 N N . LEU A 1 200 ? 19.479 -5.676 -34.968 1.00 73.00 200 LEU A N 1
ATOM 1584 C CA . LEU A 1 200 ? 19.497 -4.621 -35.973 1.00 73.00 200 LEU A CA 1
ATOM 1585 C C . LEU A 1 200 ? 19.005 -5.238 -37.287 1.00 73.00 200 LEU A C 1
ATOM 1587 O O . LEU A 1 200 ? 19.535 -6.262 -37.719 1.00 73.00 200 LEU A O 1
ATOM 1591 N N . GLY A 1 201 ? 17.948 -4.674 -37.872 1.00 64.25 201 GLY A N 1
ATOM 1592 C CA . GLY A 1 201 ? 17.540 -5.033 -39.229 1.00 64.25 201 GLY A CA 1
ATOM 1593 C C . GLY A 1 201 ? 18.633 -4.600 -40.203 1.00 64.25 201 GLY A C 1
ATOM 1594 O O . GLY A 1 201 ? 19.065 -3.450 -40.137 1.00 64.25 201 GLY A O 1
ATOM 1595 N N . GLY A 1 202 ? 19.110 -5.536 -41.026 1.00 41.84 202 GLY A N 1
ATOM 1596 C CA . GLY A 1 202 ? 19.937 -5.235 -42.196 1.00 41.84 202 GLY A CA 1
ATOM 1597 C C . GLY A 1 202 ? 19.100 -4.716 -43.3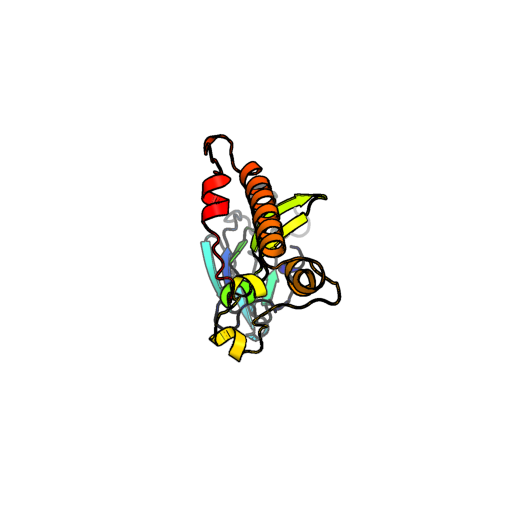54 1.00 41.84 202 GLY A C 1
ATOM 1598 O O . GLY A 1 202 ? 17.885 -5.024 -43.376 1.00 41.84 202 GLY A O 1
#